Protein AF-A0A160NV51-F1 (afdb_monomer)

Nearest PDB structures (foldseek):
  4j25-assembly5_E  TM=5.816E-01  e=5.120E-02  Pseudomonas putida KT2440
  5c5t-assembly1_A  TM=5.616E-01  e=6.105E-02  Paramecium bursaria Chlorella virus 1
  4j25-assembly8_H  TM=4.440E-01  e=9.896E-03  Pseudomonas putida KT2440
  1e5s-assembly1_B-2  TM=3.231E-01  e=9.507E+00  Streptomyces sp. TH1

Organism: Streptomyces laurentii (NCBI:txid39478)

Mean predicted aligned error: 7.11 Å

Structure (mmCIF, N/CA/C/O backbone):
data_AF-A0A160NV51-F1
#
_entry.id   AF-A0A160NV51-F1
#
loop_
_atom_site.group_PDB
_atom_site.id
_atom_site.type_symbol
_atom_site.label_atom_id
_atom_site.label_alt_id
_atom_site.label_comp_id
_atom_site.label_asym_id
_atom_site.label_entity_id
_atom_site.label_seq_id
_atom_site.pdbx_PDB_ins_code
_atom_site.Cartn_x
_atom_site.Cartn_y
_atom_site.Cartn_z
_atom_site.occupancy
_atom_site.B_iso_or_equiv
_atom_site.auth_seq_id
_atom_site.auth_comp_id
_atom_site.auth_asym_id
_atom_site.auth_atom_id
_atom_site.pdbx_PDB_model_num
ATOM 1 N N . MET A 1 1 ? -14.271 15.476 2.815 1.00 55.44 1 MET A N 1
ATOM 2 C CA . MET A 1 1 ? -14.099 15.869 1.400 1.00 55.44 1 MET A CA 1
ATOM 3 C C . MET A 1 1 ? -14.489 14.650 0.594 1.00 55.44 1 MET A C 1
ATOM 5 O O . MET A 1 1 ? -13.922 13.600 0.852 1.00 55.44 1 MET A O 1
ATOM 9 N N . TYR A 1 2 ? -15.499 14.756 -0.266 1.00 70.62 2 TYR A N 1
ATOM 10 C CA . TYR A 1 2 ? -15.941 13.625 -1.082 1.00 70.62 2 TYR A CA 1
ATOM 11 C C . TYR A 1 2 ? -14.933 13.409 -2.216 1.00 70.62 2 TYR A C 1
ATOM 13 O O . TYR A 1 2 ? -14.650 14.349 -2.960 1.00 70.62 2 TYR A O 1
ATOM 21 N N . ILE A 1 3 ? -14.352 12.212 -2.307 1.00 80.88 3 ILE A N 1
ATOM 22 C CA . ILE A 1 3 ? -13.414 11.847 -3.371 1.00 80.88 3 ILE A CA 1
ATOM 23 C C . ILE A 1 3 ? -14.201 11.083 -4.431 1.00 80.88 3 ILE A C 1
ATOM 25 O O . ILE A 1 3 ? -14.553 9.925 -4.237 1.00 80.88 3 ILE A O 1
ATOM 29 N N . ASP A 1 4 ? -14.449 11.718 -5.578 1.00 85.06 4 ASP A N 1
ATOM 30 C CA . ASP A 1 4 ? -14.976 11.004 -6.741 1.00 85.06 4 ASP A CA 1
ATOM 31 C C . ASP A 1 4 ? -13.850 10.191 -7.389 1.00 85.06 4 ASP A C 1
ATOM 33 O O . ASP A 1 4 ? -13.097 10.671 -8.241 1.00 85.06 4 ASP A O 1
ATOM 37 N N . LEU A 1 5 ? -13.720 8.934 -6.964 1.00 88.06 5 LEU A N 1
ATOM 38 C CA . LEU A 1 5 ? -12.694 8.030 -7.472 1.00 88.06 5 LEU A CA 1
ATOM 39 C C . LEU A 1 5 ? -12.801 7.821 -8.993 1.00 88.06 5 LEU A C 1
ATOM 41 O O . LEU A 1 5 ? -11.775 7.649 -9.653 1.00 88.06 5 LEU A O 1
ATOM 45 N N . ASN A 1 6 ? -14.001 7.898 -9.584 1.00 86.44 6 ASN A N 1
ATOM 46 C CA . ASN A 1 6 ? -14.169 7.719 -11.029 1.00 86.44 6 ASN A CA 1
ATOM 47 C C . ASN A 1 6 ? -13.503 8.835 -11.835 1.00 86.44 6 ASN A C 1
ATOM 49 O O . ASN A 1 6 ? -13.025 8.576 -12.939 1.00 86.44 6 ASN A O 1
ATOM 53 N N . HIS A 1 7 ? -13.421 10.047 -11.281 1.00 88.62 7 HIS A N 1
ATOM 54 C CA . HIS A 1 7 ? -12.684 11.151 -11.893 1.00 88.62 7 HIS A CA 1
ATOM 55 C C . HIS A 1 7 ? -11.172 10.878 -11.948 1.00 88.62 7 HIS A C 1
ATOM 57 O O . HIS A 1 7 ? -10.462 11.373 -12.827 1.00 88.62 7 HIS A O 1
ATOM 63 N N . PHE A 1 8 ? -10.667 10.076 -11.011 1.00 89.00 8 PHE A N 1
ATOM 64 C CA . PHE A 1 8 ? -9.243 9.825 -10.843 1.00 89.00 8 PHE A CA 1
ATOM 65 C C . PHE A 1 8 ? -8.748 8.523 -11.461 1.00 89.00 8 PHE A C 1
ATOM 67 O O . PHE A 1 8 ? -7.546 8.414 -11.695 1.00 89.00 8 PHE A O 1
ATOM 74 N N . LEU A 1 9 ? -9.616 7.556 -11.754 1.00 90.25 9 LEU A N 1
ATOM 75 C CA . LEU A 1 9 ? -9.220 6.297 -12.385 1.00 90.25 9 LEU A CA 1
ATOM 76 C C . LEU A 1 9 ? -9.079 6.438 -13.908 1.00 90.25 9 LEU A C 1
ATOM 78 O O . LEU A 1 9 ? -9.951 6.975 -14.586 1.00 90.25 9 LEU A O 1
ATOM 82 N N . CYS A 1 10 ? -7.997 5.893 -14.465 1.00 87.31 10 CYS A N 1
ATOM 83 C CA . CYS A 1 10 ? -7.748 5.850 -15.913 1.00 87.31 10 CYS A CA 1
ATOM 84 C C . CYS A 1 10 ? -7.550 4.403 -16.397 1.00 87.31 10 CYS A C 1
ATOM 86 O O . CYS A 1 10 ? -8.143 3.967 -17.385 1.00 87.31 10 CYS A O 1
ATOM 88 N N . GLY A 1 11 ? -6.767 3.623 -15.653 1.00 76.50 11 GLY A N 1
ATOM 89 C CA . GLY A 1 11 ? -6.470 2.223 -15.920 1.00 76.50 11 GLY A CA 1
ATOM 90 C C . GLY A 1 11 ? -7.543 1.299 -15.359 1.00 76.50 11 GLY A C 1
ATOM 91 O O . GLY A 1 11 ? -7.615 1.051 -14.157 1.00 76.50 11 GLY A O 1
ATOM 92 N N . ARG A 1 12 ? -8.364 0.735 -16.249 1.00 73.44 12 ARG A N 1
ATOM 93 C CA . ARG A 1 12 ? -9.401 -0.249 -15.883 1.00 73.44 12 ARG A CA 1
ATOM 94 C C . ARG A 1 12 ? -8.950 -1.702 -16.014 1.00 73.44 12 ARG A C 1
ATOM 96 O O . ARG A 1 12 ? -9.724 -2.613 -15.741 1.00 73.44 12 ARG A O 1
ATOM 103 N N . ARG A 1 13 ? -7.708 -1.947 -16.442 1.00 85.50 13 ARG A N 1
ATOM 104 C CA . ARG A 1 13 ? -7.192 -3.304 -16.646 1.00 85.50 13 ARG A CA 1
ATOM 105 C C . ARG A 1 13 ? -6.401 -3.765 -15.428 1.00 85.50 13 ARG A C 1
ATOM 107 O O . ARG A 1 13 ? -5.227 -3.446 -15.285 1.00 85.50 13 ARG A O 1
ATOM 114 N N . TRP A 1 14 ? -7.066 -4.553 -14.595 1.00 92.19 14 TRP A N 1
ATOM 115 C CA . TRP A 1 14 ? -6.492 -5.188 -13.418 1.00 92.19 14 TRP A CA 1
ATOM 116 C C . TRP A 1 14 ? -6.320 -6.670 -13.737 1.00 92.19 14 TRP A C 1
ATOM 118 O O . TRP A 1 14 ? -7.257 -7.352 -14.148 1.00 92.19 14 TRP A O 1
ATOM 128 N N . LEU A 1 15 ? -5.086 -7.146 -13.661 1.00 93.38 15 LEU A N 1
ATOM 129 C CA . LEU A 1 15 ? -4.697 -8.483 -14.073 1.00 93.38 15 LEU A CA 1
ATOM 130 C C . LEU A 1 15 ? -4.525 -9.360 -12.845 1.00 93.38 15 LEU A C 1
ATOM 132 O O . LEU A 1 15 ? -3.504 -9.275 -12.165 1.00 93.38 15 LEU A O 1
ATOM 136 N N . LEU A 1 16 ? -5.496 -10.240 -12.611 1.00 94.69 16 LEU A N 1
ATOM 137 C CA . LEU A 1 16 ? -5.341 -11.316 -11.644 1.00 94.69 16 LEU A CA 1
ATOM 138 C C . LEU A 1 16 ? -4.272 -12.304 -12.133 1.00 94.69 16 LEU A C 1
ATOM 140 O O . LEU A 1 16 ? -4.191 -12.672 -13.314 1.00 94.69 16 LEU A O 1
ATOM 144 N N . ARG A 1 17 ? -3.420 -12.709 -11.204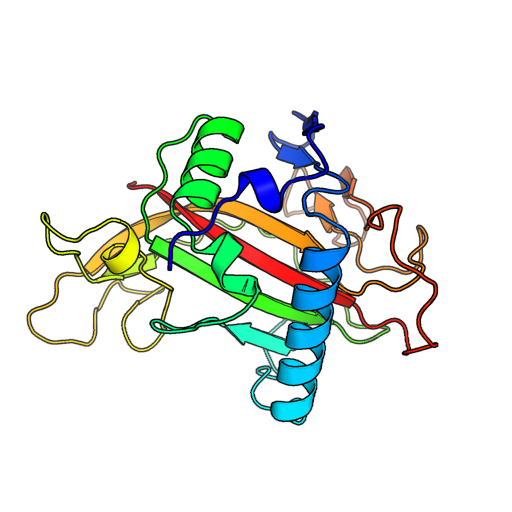 1.00 95.44 17 ARG A N 1
ATOM 145 C CA . ARG A 1 17 ? -2.387 -13.727 -11.349 1.00 95.44 17 ARG A CA 1
ATOM 146 C C . ARG A 1 17 ? -2.527 -14.684 -10.183 1.00 95.44 17 ARG A C 1
ATOM 148 O O . ARG A 1 17 ? -2.831 -14.260 -9.077 1.00 95.44 17 ARG A O 1
ATOM 155 N N . THR A 1 18 ? -2.305 -15.965 -10.430 1.00 95.75 18 THR A N 1
ATOM 156 C CA . THR A 1 18 ? -2.436 -17.015 -9.409 1.00 95.75 18 THR A CA 1
ATOM 157 C C . THR A 1 18 ? -1.096 -17.626 -9.011 1.00 95.75 18 THR A C 1
ATOM 159 O O . THR A 1 18 ? -1.018 -18.300 -7.992 1.00 95.75 18 THR A O 1
ATOM 162 N N . PHE A 1 19 ? -0.038 -17.368 -9.782 1.00 95.12 19 PHE A N 1
ATOM 163 C CA . PHE A 1 19 ? 1.312 -17.874 -9.551 1.00 95.12 19 PHE A CA 1
ATOM 164 C C . PHE A 1 19 ? 2.296 -16.704 -9.381 1.00 95.12 19 PHE A C 1
ATOM 166 O O . PHE A 1 19 ? 2.254 -15.796 -10.216 1.00 95.12 19 PHE A O 1
ATOM 173 N N . PRO A 1 20 ? 3.184 -16.699 -8.363 1.00 95.75 20 PRO A N 1
ATOM 174 C CA . PRO A 1 20 ? 3.424 -17.774 -7.384 1.00 95.75 20 PRO A CA 1
ATOM 175 C C . PRO A 1 20 ? 2.354 -17.888 -6.285 1.00 95.75 20 PRO A C 1
ATOM 177 O O . PRO A 1 20 ? 2.247 -18.923 -5.639 1.00 95.75 20 PRO A O 1
ATOM 180 N N . PHE A 1 21 ? 1.540 -16.852 -6.107 1.00 95.31 21 PHE A N 1
ATOM 181 C CA . PHE A 1 21 ? 0.342 -16.833 -5.266 1.00 95.31 21 PHE A CA 1
ATOM 182 C C . PHE A 1 21 ? -0.679 -15.844 -5.865 1.00 95.31 21 PHE A C 1
ATOM 184 O O . PHE A 1 21 ? -0.303 -15.073 -6.759 1.00 95.31 21 PHE A O 1
ATOM 191 N N . PRO A 1 22 ? -1.949 -15.832 -5.415 1.00 95.50 22 PRO A N 1
ATOM 192 C CA . PRO A 1 22 ? -2.947 -14.869 -5.875 1.00 95.50 22 PRO A CA 1
ATOM 193 C C . PRO A 1 22 ? -2.516 -13.412 -5.661 1.00 95.50 22 PRO A C 1
ATOM 195 O O . PRO A 1 22 ? -2.346 -12.962 -4.531 1.00 95.50 22 PRO A O 1
ATOM 198 N N . HIS A 1 23 ? -2.341 -12.661 -6.744 1.00 95.56 23 HIS A N 1
ATOM 199 C CA . HIS A 1 23 ? -2.004 -11.239 -6.707 1.00 95.56 23 HIS A CA 1
ATOM 200 C C . HIS A 1 23 ? -2.575 -10.510 -7.921 1.00 95.56 23 HIS A C 1
ATOM 202 O O . HIS A 1 23 ? -2.910 -11.119 -8.939 1.00 95.56 23 HIS A O 1
ATOM 208 N N . VAL A 1 24 ? -2.676 -9.186 -7.826 1.00 95.69 24 VAL A N 1
ATOM 209 C CA . VAL A 1 24 ? -3.200 -8.344 -8.902 1.00 95.69 24 VAL A CA 1
ATOM 210 C C . VAL A 1 24 ? -2.136 -7.359 -9.350 1.00 95.69 24 VAL A C 1
ATOM 212 O O . VAL A 1 24 ? -1.484 -6.715 -8.532 1.00 95.69 24 VAL A O 1
ATOM 215 N N . LEU A 1 25 ? -1.976 -7.241 -10.665 1.00 94.00 25 LEU A N 1
ATOM 216 C CA . LEU A 1 25 ? -1.147 -6.224 -11.300 1.00 94.00 25 LEU A CA 1
ATOM 217 C C . LEU A 1 25 ? -2.051 -5.226 -12.018 1.00 94.00 25 LEU A C 1
ATOM 219 O O . LEU A 1 25 ? -2.920 -5.627 -12.794 1.00 94.00 25 LEU A O 1
ATOM 223 N N . ALA A 1 26 ? -1.836 -3.937 -11.794 1.00 92.38 26 ALA A N 1
ATOM 224 C CA . ALA A 1 26 ? -2.563 -2.880 -12.479 1.00 92.38 26 ALA A CA 1
ATOM 225 C C . ALA A 1 26 ? -1.581 -1.811 -12.961 1.00 92.38 26 ALA A C 1
ATOM 227 O O . ALA A 1 26 ? -0.746 -1.329 -12.198 1.00 92.38 26 ALA A O 1
ATOM 228 N N . ASP A 1 27 ? -1.703 -1.453 -14.236 1.00 89.50 27 ASP A N 1
ATOM 229 C CA . ASP A 1 27 ? -0.943 -0.376 -14.866 1.00 89.50 27 ASP A CA 1
ATOM 230 C C . ASP A 1 27 ? -1.864 0.844 -15.033 1.00 89.50 27 ASP A C 1
ATOM 232 O O . ASP A 1 27 ? -3.079 0.694 -15.190 1.00 89.50 27 ASP A O 1
ATOM 236 N N . ASP A 1 28 ? -1.294 2.053 -15.034 1.00 88.62 28 ASP A N 1
ATOM 237 C CA . ASP A 1 28 ? -2.032 3.292 -15.337 1.00 88.62 28 ASP A CA 1
ATOM 238 C C . ASP A 1 28 ? -3.260 3.554 -14.435 1.00 88.62 28 ASP A C 1
ATOM 240 O O . ASP A 1 28 ? -4.204 4.209 -14.865 1.00 88.62 28 ASP A O 1
ATOM 244 N N . VAL A 1 29 ? -3.259 3.069 -13.182 1.00 91.56 29 VAL A N 1
ATOM 245 C CA . VAL A 1 29 ? -4.423 3.110 -12.266 1.00 91.56 29 VAL A CA 1
ATOM 246 C C . VAL A 1 29 ? -5.057 4.501 -12.194 1.00 91.56 29 VAL A C 1
ATOM 248 O O . VAL A 1 29 ? -6.257 4.639 -12.436 1.00 91.56 29 VAL A O 1
ATOM 251 N N . PHE A 1 30 ? -4.252 5.532 -11.928 1.00 93.00 30 PHE A N 1
ATOM 252 C CA . PHE A 1 30 ? -4.727 6.908 -11.811 1.00 93.00 30 PHE A CA 1
ATOM 253 C C . PHE A 1 30 ? -4.462 7.748 -13.058 1.00 93.00 30 PHE A C 1
ATOM 255 O O . PHE A 1 30 ? -3.544 7.485 -13.837 1.00 93.00 30 PHE A O 1
ATOM 262 N N . THR A 1 31 ? -5.247 8.815 -13.215 1.00 93.44 31 THR A N 1
ATOM 263 C CA . THR A 1 31 ? -5.045 9.813 -14.263 1.00 93.44 31 THR A CA 1
ATOM 264 C C . THR A 1 31 ? -3.640 10.420 -14.193 1.00 93.44 31 THR A C 1
ATOM 266 O O . THR A 1 31 ? -3.038 10.527 -13.118 1.00 93.44 31 THR A O 1
ATOM 269 N N . PRO A 1 32 ? -3.115 10.920 -15.328 1.00 91.19 32 PRO A N 1
ATOM 270 C CA . PRO A 1 32 ? -1.804 11.562 -15.351 1.00 91.19 32 PRO A CA 1
ATOM 271 C C . PRO A 1 32 ? -1.739 12.789 -14.429 1.00 91.19 32 PRO A C 1
ATOM 273 O O . PRO A 1 32 ? -0.669 13.128 -13.931 1.00 91.19 32 PRO A O 1
ATOM 276 N N . ALA A 1 33 ? -2.873 13.467 -14.221 1.00 93.50 33 ALA A N 1
ATOM 277 C CA . ALA A 1 33 ? -2.979 14.630 -13.348 1.00 93.50 33 ALA A CA 1
ATOM 278 C C . ALA A 1 33 ? -2.803 14.252 -11.872 1.00 93.50 33 ALA A C 1
ATOM 280 O O . ALA A 1 33 ? -1.920 14.809 -11.221 1.00 93.50 33 ALA A O 1
ATOM 281 N N . LEU A 1 34 ? -3.559 13.266 -11.374 1.00 93.69 34 LEU A N 1
ATOM 282 C CA . LEU A 1 34 ? -3.416 12.807 -9.991 1.00 93.69 34 LEU A CA 1
ATOM 283 C C . LEU A 1 34 ? -2.044 12.166 -9.754 1.00 93.69 34 LEU A C 1
ATOM 285 O O . LEU A 1 34 ? -1.404 12.444 -8.746 1.00 93.69 34 LEU A O 1
ATOM 289 N N . HIS A 1 35 ? -1.530 11.378 -10.705 1.00 91.81 35 HIS A N 1
ATOM 290 C CA . HIS A 1 35 ? -0.180 10.820 -10.589 1.00 91.81 35 HIS A CA 1
ATOM 291 C C . HIS A 1 35 ? 0.885 11.918 -10.414 1.00 91.81 35 HIS A C 1
ATOM 293 O O . HIS A 1 35 ? 1.818 11.747 -9.631 1.00 91.81 35 HIS A O 1
ATOM 299 N N . ARG A 1 36 ? 0.765 13.050 -11.125 1.00 92.00 36 ARG A N 1
ATOM 300 C CA . ARG A 1 36 ? 1.665 14.197 -10.922 1.00 92.00 36 ARG A CA 1
ATOM 301 C C . ARG A 1 36 ? 1.504 14.803 -9.531 1.00 92.00 36 ARG A C 1
ATOM 303 O O . ARG A 1 36 ? 2.514 14.982 -8.871 1.00 92.00 36 ARG A O 1
ATOM 310 N N . GLN A 1 37 ? 0.278 15.027 -9.060 1.00 95.19 37 GLN A N 1
ATOM 311 C CA . GLN A 1 37 ? 0.035 15.555 -7.708 1.00 95.19 37 GLN A CA 1
ATOM 312 C C . GLN A 1 37 ? 0.654 14.666 -6.621 1.00 95.19 37 GLN A C 1
ATOM 314 O O . GLN A 1 37 ? 1.374 15.169 -5.764 1.00 95.19 37 GLN A O 1
ATOM 319 N N . LEU A 1 38 ? 0.461 13.346 -6.712 1.00 94.69 38 LEU A N 1
ATOM 320 C CA . LEU A 1 38 ? 1.096 12.375 -5.816 1.00 94.69 38 LEU A CA 1
ATOM 321 C C . LEU A 1 38 ? 2.628 12.490 -5.866 1.00 94.69 38 LEU A C 1
ATOM 323 O O . LEU A 1 38 ? 3.289 12.503 -4.829 1.00 94.69 38 LEU A O 1
ATOM 327 N N . ALA A 1 39 ? 3.205 12.573 -7.071 1.00 92.44 39 ALA A N 1
ATOM 328 C CA . ALA A 1 39 ? 4.653 12.667 -7.259 1.00 92.44 39 ALA A CA 1
ATOM 329 C C . ALA A 1 39 ? 5.226 13.971 -6.699 1.00 92.44 39 ALA A C 1
ATOM 331 O O . ALA A 1 39 ? 6.333 13.967 -6.163 1.00 92.44 39 ALA A O 1
ATOM 332 N N . ASP A 1 40 ? 4.507 15.075 -6.870 1.00 93.38 40 ASP A N 1
ATOM 333 C CA . ASP A 1 40 ? 4.898 16.400 -6.407 1.00 93.38 40 ASP A CA 1
ATOM 334 C C . ASP A 1 40 ? 4.881 16.440 -4.878 1.00 93.38 40 ASP A C 1
ATOM 336 O O . ASP A 1 40 ? 5.910 16.736 -4.272 1.00 93.38 40 ASP A O 1
ATOM 340 N N . GLU A 1 41 ? 3.784 15.995 -4.261 1.00 94.25 41 GLU A N 1
ATOM 341 C CA . GLU A 1 41 ? 3.677 15.918 -2.805 1.00 94.25 41 GLU A CA 1
ATOM 342 C C . GLU A 1 41 ? 4.721 14.980 -2.191 1.00 94.25 41 GLU A C 1
ATOM 344 O O . GLU A 1 41 ? 5.353 15.330 -1.196 1.00 94.25 41 GLU A O 1
ATOM 349 N N . PHE A 1 42 ? 4.979 13.818 -2.801 1.00 91.44 42 PHE A N 1
ATOM 350 C CA . PHE A 1 42 ? 6.054 12.934 -2.346 1.00 91.44 42 PHE A CA 1
ATOM 351 C C . PHE A 1 42 ? 7.411 13.655 -2.311 1.00 91.44 42 PHE A C 1
ATOM 353 O O . PHE A 1 42 ? 8.157 13.526 -1.339 1.00 91.44 42 PHE A O 1
ATOM 360 N N . ARG A 1 43 ? 7.746 14.420 -3.360 1.00 89.44 43 ARG A N 1
ATOM 361 C CA . ARG A 1 43 ? 9.011 15.169 -3.408 1.00 89.44 43 ARG A CA 1
ATOM 362 C C . ARG A 1 43 ? 9.049 16.277 -2.364 1.00 89.44 43 ARG A C 1
ATOM 364 O O . ARG A 1 43 ? 10.118 16.519 -1.807 1.00 89.44 43 ARG A O 1
ATOM 371 N N . ASP A 1 44 ? 7.926 16.928 -2.097 1.00 90.62 44 ASP A N 1
ATOM 372 C CA . ASP A 1 44 ? 7.848 17.980 -1.087 1.00 90.62 44 ASP A CA 1
ATOM 373 C C . ASP A 1 44 ? 7.993 17.413 0.327 1.00 90.62 44 ASP A C 1
ATOM 375 O O . ASP A 1 44 ? 8.798 17.938 1.090 1.00 90.62 44 ASP A O 1
ATOM 379 N N . LEU A 1 45 ? 7.349 16.284 0.643 1.00 88.50 45 LEU A N 1
ATOM 380 C CA . LEU A 1 45 ? 7.557 15.560 1.905 1.00 88.50 45 LEU A CA 1
ATOM 381 C C . LEU A 1 45 ? 9.020 15.118 2.064 1.00 88.50 45 LEU A C 1
ATOM 383 O O . LEU A 1 45 ? 9.630 15.314 3.117 1.00 88.50 45 LEU A O 1
ATOM 387 N N . LEU A 1 46 ? 9.622 14.576 1.000 1.00 84.81 46 LEU A N 1
ATOM 388 C CA . LEU A 1 46 ? 11.026 14.167 1.015 1.00 84.81 46 LEU A CA 1
ATOM 389 C C . LEU A 1 46 ? 11.960 15.364 1.269 1.00 84.81 46 LEU A C 1
ATOM 391 O O . LEU A 1 46 ? 12.877 15.260 2.083 1.00 84.81 46 LEU A O 1
ATOM 395 N N . ARG A 1 47 ? 11.710 16.518 0.637 1.00 85.38 47 ARG A N 1
ATOM 396 C CA . ARG A 1 47 ? 12.489 17.754 0.840 1.00 85.38 47 ARG A CA 1
ATOM 397 C C . ARG A 1 47 ? 12.286 18.360 2.224 1.00 85.38 47 ARG A C 1
ATOM 399 O O . ARG A 1 47 ? 13.273 18.690 2.874 1.00 85.38 47 ARG A O 1
ATOM 406 N N . ALA A 1 48 ? 11.036 18.506 2.661 1.00 81.81 48 ALA A N 1
ATOM 407 C CA . ALA A 1 48 ? 10.670 19.110 3.942 1.00 81.81 48 ALA A CA 1
ATOM 408 C C . ALA A 1 48 ? 11.271 18.334 5.113 1.00 81.81 48 ALA A C 1
ATOM 410 O O . ALA A 1 48 ? 11.739 18.924 6.083 1.00 81.81 48 ALA A O 1
ATOM 411 N N . SER A 1 49 ? 11.355 17.012 4.970 1.00 72.56 49 SER A N 1
ATOM 412 C CA . SER A 1 49 ? 12.003 16.169 5.958 1.00 72.56 49 SER A CA 1
ATOM 413 C C . SER A 1 49 ? 13.508 16.437 6.102 1.00 72.56 49 SER A C 1
ATOM 415 O O . SER A 1 49 ? 14.099 15.976 7.072 1.00 72.56 49 SER A O 1
ATOM 417 N N . GLY A 1 50 ? 14.168 17.097 5.138 1.00 61.00 50 GLY A N 1
ATOM 418 C CA . GLY A 1 50 ? 15.634 17.128 5.031 1.00 61.00 50 GLY A CA 1
ATOM 419 C C . GLY A 1 50 ? 16.256 15.726 4.906 1.00 61.00 50 GLY A C 1
ATOM 420 O O . GLY A 1 50 ? 17.448 15.549 5.143 1.00 61.00 50 GLY A O 1
ATOM 421 N N . GLY A 1 51 ? 15.436 14.710 4.605 1.00 58.28 51 GLY A N 1
ATOM 422 C CA . GLY A 1 51 ? 15.753 13.290 4.740 1.00 58.28 51 GLY A CA 1
ATOM 423 C C . GLY A 1 51 ? 15.675 12.725 6.170 1.00 58.28 51 GLY A C 1
ATOM 424 O O . GLY A 1 51 ? 16.159 11.618 6.380 1.00 58.28 51 GLY A O 1
ATOM 425 N N . HIS A 1 52 ? 15.137 13.456 7.155 1.00 48.50 52 HIS A N 1
ATOM 426 C CA . HIS A 1 52 ? 15.098 13.095 8.583 1.00 48.50 52 HIS A CA 1
ATOM 427 C C . HIS A 1 52 ? 13.715 12.650 9.104 1.00 48.50 52 HIS A C 1
ATOM 429 O O . HIS A 1 52 ? 13.671 11.721 9.906 1.00 48.50 52 HIS A O 1
ATOM 435 N N . GLU A 1 53 ? 12.600 13.262 8.670 1.00 53.94 53 GLU A N 1
ATOM 436 C CA . GLU A 1 53 ? 11.237 12.735 8.954 1.00 53.94 53 GLU A CA 1
ATOM 437 C C . GLU A 1 53 ? 10.918 11.461 8.167 1.00 53.94 53 GLU A C 1
ATOM 439 O O . GLU A 1 53 ? 10.080 10.661 8.576 1.00 53.94 53 GLU A O 1
ATOM 444 N N . PHE A 1 54 ? 11.606 11.264 7.045 1.00 66.06 54 PHE A N 1
ATOM 445 C CA . PHE A 1 54 ? 11.781 9.942 6.484 1.00 66.06 54 PHE A CA 1
ATOM 446 C C . PHE A 1 54 ? 12.750 9.198 7.409 1.00 66.06 54 PHE A C 1
ATOM 448 O O . PHE A 1 54 ? 13.957 9.440 7.371 1.00 66.06 54 PHE A O 1
ATOM 455 N N . GLU A 1 55 ? 12.228 8.346 8.296 1.00 62.53 55 GLU A N 1
ATOM 456 C CA . GLU A 1 55 ? 13.024 7.672 9.322 1.00 62.53 55 GLU A CA 1
ATOM 457 C C . GLU A 1 55 ? 14.173 6.910 8.656 1.00 62.53 55 GLU A C 1
ATOM 459 O O . GLU A 1 55 ? 13.981 5.896 7.982 1.00 62.53 55 GLU A O 1
ATOM 464 N N . ARG A 1 56 ? 15.396 7.424 8.824 1.00 55.47 56 ARG A N 1
ATOM 465 C CA . ARG A 1 56 ? 16.566 7.018 8.030 1.00 55.47 56 ARG A CA 1
ATOM 466 C C . ARG A 1 56 ? 17.090 5.611 8.316 1.00 55.47 56 ARG A C 1
ATOM 468 O O . ARG A 1 56 ? 18.113 5.225 7.758 1.00 55.47 56 ARG A O 1
ATOM 475 N N . LYS A 1 57 ? 16.458 4.860 9.220 1.00 54.44 57 LYS A N 1
ATOM 476 C CA . LYS A 1 57 ? 16.929 3.545 9.672 1.00 54.44 57 LYS A CA 1
ATOM 477 C C . LYS A 1 57 ? 15.770 2.653 10.103 1.00 54.44 57 LYS A C 1
ATOM 479 O O . LYS A 1 57 ? 15.684 2.268 11.271 1.00 54.44 57 LYS A O 1
ATOM 484 N N . MET A 1 58 ? 14.924 2.247 9.157 1.00 62.47 58 MET A N 1
ATOM 485 C CA . MET A 1 58 ? 14.177 1.002 9.343 1.00 62.47 58 MET A CA 1
ATOM 486 C C . MET A 1 58 ? 15.212 -0.113 9.551 1.00 62.47 58 MET A C 1
ATOM 488 O O . MET A 1 58 ? 15.980 -0.436 8.650 1.00 62.47 58 MET A O 1
ATOM 492 N N . ARG A 1 59 ? 15.348 -0.631 10.778 1.00 62.16 59 ARG A N 1
ATOM 493 C CA . ARG A 1 59 ? 16.420 -1.577 11.135 1.00 62.16 59 ARG A CA 1
ATOM 494 C C . ARG A 1 59 ? 16.384 -2.787 10.190 1.00 62.16 59 ARG A C 1
ATOM 496 O O . ARG A 1 59 ? 15.433 -3.556 10.228 1.00 62.16 59 ARG A O 1
ATOM 503 N N . GLY A 1 60 ? 17.431 -2.958 9.377 1.00 65.62 60 GLY A N 1
ATOM 504 C CA . GLY A 1 60 ? 17.522 -4.037 8.382 1.00 65.62 60 GLY A CA 1
ATOM 505 C C . GLY A 1 60 ? 16.946 -3.706 6.998 1.00 65.62 60 GLY A C 1
ATOM 506 O O . GLY A 1 60 ? 16.871 -4.599 6.160 1.00 65.62 60 GLY A O 1
ATOM 507 N N . PHE A 1 61 ? 16.559 -2.453 6.747 1.00 66.06 61 PHE A N 1
ATOM 508 C CA . PHE A 1 61 ? 16.078 -1.966 5.456 1.00 66.06 61 PHE A CA 1
ATOM 509 C C . PHE A 1 61 ? 16.843 -0.697 5.065 1.00 66.06 61 PHE A C 1
ATOM 511 O O . PHE A 1 61 ? 16.847 0.287 5.803 1.00 66.06 61 PHE A O 1
ATOM 518 N N . GLU A 1 62 ? 17.482 -0.698 3.895 1.00 76.62 62 GLU A N 1
ATOM 519 C CA . GLU A 1 62 ? 18.078 0.511 3.313 1.00 76.62 62 GLU A CA 1
ATOM 520 C C . GLU A 1 62 ? 17.022 1.300 2.549 1.00 76.62 62 GLU A C 1
ATOM 522 O O . GLU A 1 62 ? 17.057 1.459 1.333 1.00 76.62 62 GLU A O 1
ATOM 527 N N . ALA A 1 63 ? 16.029 1.760 3.297 1.00 79.31 63 ALA A N 1
ATOM 528 C CA . ALA A 1 63 ? 15.049 2.706 2.819 1.00 79.31 63 ALA A CA 1
ATOM 529 C C . ALA A 1 63 ? 14.717 3.669 3.942 1.00 79.31 63 ALA A C 1
ATOM 531 O O . ALA A 1 63 ? 14.789 3.334 5.129 1.00 79.31 63 ALA A O 1
ATOM 532 N N . THR A 1 64 ? 14.326 4.863 3.544 1.00 82.12 64 THR A N 1
ATOM 533 C CA . THR A 1 64 ? 13.780 5.845 4.461 1.00 82.12 64 THR A CA 1
ATOM 534 C C . THR A 1 64 ? 12.256 5.798 4.360 1.00 82.12 64 THR A C 1
ATOM 536 O O . THR A 1 64 ? 11.717 5.502 3.291 1.00 82.12 64 THR A O 1
ATOM 539 N N . GLY A 1 65 ? 11.548 5.999 5.473 1.00 85.25 65 GLY A N 1
ATOM 540 C CA . GLY A 1 65 ? 10.100 5.786 5.540 1.00 85.25 65 GLY A CA 1
ATOM 541 C C . GLY A 1 65 ? 9.346 6.961 6.152 1.00 85.25 65 GLY A C 1
ATOM 542 O O . GLY A 1 65 ? 9.762 7.471 7.185 1.00 85.25 65 GLY A O 1
ATOM 543 N N . HIS A 1 66 ? 8.222 7.352 5.559 1.00 87.81 66 HIS A N 1
ATOM 544 C CA . HIS A 1 66 ? 7.283 8.320 6.121 1.00 87.81 66 HIS A CA 1
ATOM 545 C C . HIS A 1 66 ? 5.909 7.664 6.281 1.00 87.81 66 HIS A C 1
ATOM 547 O O . HIS A 1 66 ? 5.251 7.346 5.291 1.00 87.81 66 HIS A O 1
ATOM 553 N N . GLY A 1 67 ? 5.489 7.428 7.524 1.00 89.31 67 GLY A N 1
ATOM 554 C CA . GLY A 1 67 ? 4.166 6.884 7.833 1.00 89.31 67 GLY A CA 1
ATOM 555 C C . GLY A 1 67 ? 3.095 7.973 7.840 1.00 89.31 67 GLY A C 1
ATOM 556 O O . GLY A 1 67 ? 3.310 9.046 8.405 1.00 89.31 67 GLY A O 1
ATOM 557 N N . PHE A 1 68 ? 1.929 7.688 7.261 1.00 91.31 68 PHE A N 1
ATOM 558 C CA . PHE A 1 68 ? 0.788 8.602 7.342 1.00 91.31 68 PHE A CA 1
ATOM 559 C C . PHE A 1 68 ? 0.142 8.530 8.724 1.00 91.31 68 PHE A C 1
ATOM 561 O O . PHE A 1 68 ? 0.086 7.467 9.339 1.00 91.31 68 PHE A O 1
ATOM 568 N N . ARG A 1 69 ? -0.364 9.665 9.213 1.00 89.62 69 ARG A N 1
ATOM 569 C CA . ARG A 1 69 ? -0.988 9.778 10.538 1.00 89.62 69 ARG A CA 1
ATOM 570 C C . ARG A 1 69 ? -2.451 10.207 10.440 1.00 89.62 69 ARG A C 1
ATOM 572 O O . ARG A 1 69 ? -2.834 10.854 9.464 1.00 89.62 69 ARG A O 1
ATOM 579 N N . PRO A 1 70 ? -3.270 9.905 11.463 1.00 89.75 70 PRO A N 1
ATOM 580 C CA . PRO A 1 70 ? -4.629 10.421 11.565 1.00 89.75 70 PRO A CA 1
ATOM 581 C C . PRO A 1 70 ? -4.683 11.939 11.360 1.00 89.75 70 PRO A C 1
ATOM 583 O O . PRO A 1 70 ? -3.886 12.678 11.934 1.00 89.75 70 PRO A O 1
ATOM 586 N N . GLY A 1 71 ? -5.634 12.396 10.546 1.00 87.44 71 GLY A N 1
ATOM 587 C CA . GLY A 1 71 ? -5.781 13.813 10.204 1.00 87.44 71 GLY A CA 1
ATOM 588 C C . GLY A 1 71 ? -4.920 14.290 9.032 1.00 87.44 71 GLY A C 1
ATOM 589 O O . GLY A 1 71 ? -5.061 15.448 8.651 1.00 87.44 71 GLY A O 1
ATOM 590 N N . TYR A 1 72 ? -4.087 13.426 8.434 1.00 90.62 72 TYR A N 1
ATOM 591 C CA . TYR A 1 72 ? -3.405 13.731 7.174 1.00 90.62 72 TYR A CA 1
ATOM 592 C C . TYR A 1 72 ? -4.408 14.182 6.101 1.00 90.62 72 TYR A C 1
ATOM 594 O O . TYR A 1 72 ? -5.520 13.652 6.028 1.00 90.62 72 TYR A O 1
ATOM 602 N N . ARG A 1 73 ? -4.016 15.196 5.323 1.00 90.44 73 ARG A N 1
ATOM 603 C CA . ARG A 1 73 ? -4.774 15.736 4.195 1.00 90.44 73 ARG A CA 1
ATOM 604 C C . ARG A 1 73 ? -3.815 16.033 3.055 1.00 90.44 73 ARG A C 1
ATOM 606 O O . ARG A 1 73 ? -2.889 16.819 3.241 1.0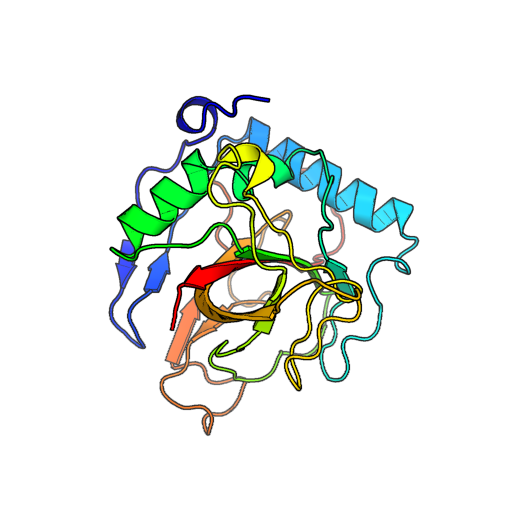0 90.44 73 ARG A O 1
ATOM 613 N N . GLY A 1 74 ? -4.052 15.439 1.893 1.00 93.38 74 GLY A N 1
ATOM 614 C CA . GLY A 1 74 ? -3.197 15.611 0.720 1.00 93.38 74 GLY A CA 1
ATOM 615 C C . GLY A 1 74 ? -3.640 14.753 -0.460 1.00 93.38 74 GLY A C 1
ATOM 616 O O . GLY A 1 74 ? -4.690 14.115 -0.424 1.00 93.38 74 GLY A O 1
ATOM 617 N N . ALA A 1 75 ? -2.839 14.714 -1.520 1.00 94.81 75 ALA A N 1
ATOM 618 C CA . ALA A 1 75 ? -3.111 13.911 -2.708 1.00 94.81 75 ALA A CA 1
ATOM 619 C C . ALA A 1 75 ? -3.191 12.409 -2.385 1.00 94.81 75 ALA A C 1
ATOM 621 O O . ALA A 1 75 ? -3.946 11.687 -3.038 1.00 94.81 75 ALA A O 1
ATOM 622 N N . PHE A 1 76 ? -2.472 11.932 -1.360 1.00 95.12 76 PHE A N 1
ATOM 623 C CA . PHE A 1 76 ? -2.552 10.532 -0.931 1.00 95.12 76 PHE A CA 1
ATOM 624 C C . PHE A 1 76 ? -3.873 10.173 -0.226 1.00 95.12 76 PHE A C 1
ATOM 626 O O . PHE A 1 76 ? -4.146 8.983 -0.065 1.00 95.12 76 PHE A O 1
ATOM 633 N N . ASP A 1 77 ? -4.741 11.140 0.112 1.00 93.00 77 ASP A N 1
ATOM 634 C CA . ASP A 1 77 ? -6.062 10.864 0.708 1.00 93.00 77 ASP A CA 1
ATOM 635 C C . ASP A 1 77 ? -6.941 9.974 -0.174 1.00 93.00 77 ASP A C 1
ATOM 637 O O . ASP A 1 77 ? -7.794 9.256 0.345 1.00 93.00 77 ASP A O 1
ATOM 641 N N . VAL A 1 78 ? -6.714 9.954 -1.495 1.00 94.38 78 VAL A N 1
ATOM 642 C CA . VAL A 1 78 ? -7.421 9.052 -2.421 1.00 94.38 78 VAL A CA 1
ATOM 643 C C . VAL A 1 78 ? -7.358 7.600 -1.956 1.00 94.38 78 VAL A C 1
ATOM 645 O O . VAL A 1 78 ? -8.343 6.872 -2.051 1.00 94.38 78 VAL A O 1
ATOM 648 N N . PHE A 1 79 ? -6.235 7.191 -1.378 1.00 94.25 79 PHE A N 1
ATOM 649 C CA . PHE A 1 79 ? -6.026 5.841 -0.886 1.00 94.25 79 PHE A CA 1
ATOM 650 C C . PHE A 1 79 ? -6.674 5.588 0.478 1.00 94.25 79 PHE A C 1
ATOM 652 O O . PHE A 1 79 ? -6.903 4.446 0.864 1.00 94.25 79 PHE A O 1
ATOM 659 N N . PHE A 1 80 ? -7.003 6.638 1.218 1.00 92.81 80 PHE A N 1
ATOM 660 C CA . PHE A 1 80 ? -7.685 6.549 2.508 1.00 92.81 80 PHE A CA 1
ATOM 661 C C . PHE A 1 80 ? -9.189 6.821 2.369 1.00 92.81 80 PHE A C 1
ATOM 663 O O . PHE A 1 80 ? -9.900 6.922 3.365 1.00 92.81 80 PHE A O 1
ATOM 670 N N . SER A 1 81 ? -9.684 6.922 1.134 1.00 92.06 81 SER A N 1
ATOM 671 C CA . SER A 1 81 ? -11.103 7.084 0.839 1.00 92.06 81 SER A CA 1
ATOM 672 C C . SER A 1 81 ? -11.877 5.778 1.018 1.00 92.06 81 SER A C 1
ATOM 674 O O . SER A 1 81 ? -11.350 4.671 0.837 1.00 92.06 81 SER A O 1
ATOM 676 N N . ASN A 1 82 ? -13.164 5.900 1.346 1.00 92.12 82 ASN A N 1
ATOM 677 C CA . ASN A 1 82 ? -14.054 4.746 1.395 1.00 92.12 82 ASN A CA 1
ATOM 678 C C . ASN A 1 82 ? -14.239 4.134 -0.004 1.00 92.12 82 ASN A C 1
ATOM 680 O O . ASN A 1 82 ? -14.291 2.914 -0.132 1.00 92.12 82 ASN A O 1
ATOM 684 N N . GLU A 1 83 ? -14.278 4.961 -1.045 1.00 92.69 83 GLU A N 1
ATOM 685 C CA . GLU A 1 83 ? -14.407 4.559 -2.444 1.00 92.69 83 GLU A CA 1
ATOM 686 C C . GLU A 1 83 ? -13.238 3.665 -2.866 1.00 92.69 83 GLU A C 1
ATOM 688 O O . GLU A 1 83 ? -13.440 2.597 -3.447 1.00 92.69 83 GLU A O 1
ATOM 693 N N . PHE A 1 84 ? -12.005 4.052 -2.529 1.00 94.25 84 PHE A N 1
ATOM 694 C CA . PHE A 1 84 ? -10.836 3.241 -2.856 1.00 94.25 84 PHE A CA 1
ATOM 695 C C . PHE A 1 84 ? -10.793 1.960 -2.016 1.00 94.25 84 PHE A C 1
ATOM 697 O O . PHE A 1 84 ? -10.520 0.889 -2.555 1.00 94.25 84 PHE A O 1
ATOM 704 N N . ARG A 1 85 ? -11.166 2.012 -0.728 1.00 94.81 85 ARG A N 1
ATOM 705 C CA . ARG A 1 85 ? -11.338 0.799 0.093 1.00 94.81 85 ARG A CA 1
ATOM 706 C C . ARG A 1 85 ? -12.354 -0.168 -0.532 1.00 94.81 85 ARG A C 1
ATOM 708 O O . ARG A 1 85 ? -12.082 -1.363 -0.600 1.00 94.81 85 ARG A O 1
ATOM 715 N N . GLN A 1 86 ? -13.503 0.324 -0.998 1.00 94.00 86 GLN A N 1
ATOM 716 C CA . GLN A 1 86 ? -14.534 -0.486 -1.659 1.00 94.00 86 GLN A CA 1
ATOM 717 C C . GLN A 1 86 ? -14.037 -1.087 -2.979 1.00 94.00 86 GLN A C 1
ATOM 719 O O . GLN A 1 86 ? -14.293 -2.263 -3.245 1.00 94.00 86 GLN A O 1
ATOM 724 N N . LEU A 1 87 ? -13.277 -0.324 -3.771 1.00 94.19 87 LEU A N 1
ATOM 725 C CA . LEU A 1 87 ? -12.611 -0.838 -4.968 1.00 94.19 87 LEU A CA 1
ATOM 726 C C . LEU A 1 87 ? -11.691 -2.016 -4.625 1.00 94.19 87 LEU A C 1
ATOM 728 O O . LEU A 1 87 ? -11.822 -3.080 -5.224 1.00 94.19 87 LEU A O 1
ATOM 732 N N . ILE A 1 88 ? -10.790 -1.857 -3.649 1.00 95.31 88 ILE A N 1
ATOM 733 C CA . ILE A 1 88 ? -9.857 -2.927 -3.262 1.00 95.31 88 ILE A CA 1
ATOM 734 C C . ILE A 1 88 ? -10.609 -4.129 -2.677 1.00 95.31 88 ILE A C 1
ATOM 736 O O . ILE A 1 88 ? -10.304 -5.266 -3.028 1.00 95.31 88 ILE A O 1
ATOM 740 N N . SER A 1 89 ? -11.629 -3.889 -1.852 1.00 94.50 89 SER A N 1
ATOM 741 C CA . SER A 1 89 ? -12.501 -4.937 -1.309 1.00 94.50 89 SER A CA 1
ATOM 742 C C . SER A 1 89 ? -13.152 -5.765 -2.422 1.00 94.50 89 SER A C 1
ATOM 744 O O . SER A 1 89 ? -13.156 -6.989 -2.343 1.00 94.50 89 SER A O 1
ATOM 746 N N . THR A 1 90 ? -13.609 -5.111 -3.495 1.00 94.31 90 THR A N 1
ATOM 747 C CA . THR A 1 90 ? -14.202 -5.771 -4.669 1.00 94.31 90 THR A CA 1
ATOM 748 C C . THR A 1 90 ? -13.161 -6.548 -5.476 1.00 94.31 90 THR A C 1
ATOM 750 O O . THR A 1 90 ? -13.406 -7.678 -5.879 1.00 94.31 90 THR A O 1
ATOM 753 N N . VAL A 1 91 ? -11.983 -5.961 -5.710 1.00 93.94 91 VAL A N 1
ATOM 754 C CA . VAL A 1 91 ? -10.903 -6.583 -6.497 1.00 93.94 91 VAL A CA 1
ATOM 755 C C . VAL A 1 91 ? -10.408 -7.884 -5.865 1.00 93.94 91 VAL A C 1
ATOM 757 O O . VAL A 1 91 ? -10.087 -8.825 -6.588 1.00 93.94 91 VAL A O 1
ATOM 760 N N . PHE A 1 92 ? -10.327 -7.926 -4.536 1.00 93.06 92 PHE A N 1
ATOM 761 C CA . PHE A 1 92 ? -9.832 -9.080 -3.782 1.00 93.06 92 PHE A CA 1
ATOM 762 C C . PHE A 1 92 ? -10.944 -9.950 -3.186 1.00 93.06 92 PHE A C 1
ATOM 764 O O . PHE A 1 92 ? -10.632 -10.878 -2.445 1.00 93.06 92 PHE A O 1
ATOM 771 N N . ASP A 1 93 ? -12.213 -9.645 -3.479 1.00 93.88 93 ASP A N 1
ATOM 772 C CA . ASP A 1 93 ? -13.385 -10.332 -2.920 1.00 93.88 93 ASP A CA 1
ATOM 773 C C . ASP A 1 93 ? -13.273 -10.541 -1.396 1.00 93.88 93 ASP A C 1
ATOM 775 O O . ASP A 1 93 ? -13.393 -11.640 -0.861 1.00 93.88 93 ASP A O 1
ATOM 779 N N . THR A 1 94 ? -12.906 -9.473 -0.685 1.00 93.19 94 THR A N 1
ATOM 780 C CA . THR A 1 94 ? -12.592 -9.523 0.748 1.00 93.19 94 THR A CA 1
ATOM 781 C C . THR A 1 94 ? -13.179 -8.317 1.461 1.00 93.19 94 THR A C 1
ATOM 783 O O . THR A 1 94 ? -12.978 -7.175 1.045 1.00 93.19 94 THR A O 1
ATOM 786 N N . SER A 1 95 ? -13.849 -8.546 2.589 1.00 92.62 95 SER A N 1
ATOM 787 C CA . SER A 1 95 ? -14.352 -7.487 3.466 1.00 92.62 95 SER A CA 1
ATOM 788 C C . SER A 1 95 ? -13.208 -6.784 4.201 1.00 92.62 95 SER A C 1
ATOM 790 O O . SER A 1 95 ? -12.575 -7.356 5.086 1.00 92.62 95 SER A O 1
ATOM 792 N N . LEU A 1 96 ? -12.954 -5.521 3.855 1.00 94.38 96 LEU A N 1
ATOM 793 C CA . LEU A 1 96 ? -11.905 -4.709 4.480 1.00 94.38 96 LEU A CA 1
ATOM 794 C C . LEU A 1 96 ? -12.473 -3.811 5.579 1.00 94.38 96 LEU A C 1
ATOM 796 O O . LEU A 1 96 ? -13.493 -3.146 5.376 1.00 94.38 96 LEU A O 1
ATOM 800 N N . THR A 1 97 ? -11.781 -3.722 6.715 1.00 93.69 97 THR A N 1
ATOM 801 C CA . THR A 1 97 ? -12.053 -2.690 7.721 1.00 93.69 97 THR A CA 1
ATOM 802 C C . THR A 1 97 ? -11.534 -1.333 7.240 1.00 93.69 97 THR A C 1
ATOM 804 O O . THR A 1 97 ? -10.929 -1.205 6.175 1.00 93.69 97 THR A O 1
ATOM 807 N N . PHE A 1 98 ? -11.778 -0.294 8.032 1.00 93.50 98 PHE A N 1
ATOM 808 C CA . PHE A 1 98 ? -11.198 1.028 7.803 1.00 93.50 98 PHE A CA 1
ATOM 809 C C . PHE A 1 98 ? -9.880 1.223 8.578 1.00 93.50 98 PHE A C 1
ATOM 811 O O . PHE A 1 98 ? -9.404 2.345 8.705 1.00 93.50 98 PHE A O 1
ATOM 818 N N . ASP A 1 99 ? -9.296 0.150 9.118 1.00 94.88 99 ASP A N 1
ATOM 819 C CA . ASP A 1 99 ? -7.986 0.192 9.766 1.00 94.88 99 ASP A CA 1
ATOM 820 C C . ASP A 1 99 ? -6.906 0.028 8.688 1.00 94.88 99 ASP A C 1
ATOM 822 O O . ASP A 1 99 ? -6.796 -1.026 8.050 1.00 94.88 99 ASP A O 1
ATOM 826 N N . VAL A 1 100 ? -6.126 1.085 8.460 1.00 94.88 100 VAL A N 1
ATOM 827 C CA . VAL A 1 100 ? -5.181 1.175 7.340 1.00 94.88 100 VAL A CA 1
ATOM 828 C C . VAL A 1 100 ? -3.785 1.482 7.856 1.00 94.88 100 VAL A C 1
ATOM 830 O O . VAL A 1 100 ? -3.583 2.372 8.675 1.00 94.88 100 VAL A O 1
ATOM 833 N N . ASP A 1 101 ? -2.800 0.746 7.359 1.00 93.50 101 ASP A N 1
ATOM 834 C CA . ASP A 1 101 ? -1.388 0.987 7.635 1.00 93.50 101 ASP A CA 1
ATOM 835 C C . ASP A 1 101 ? -0.701 1.441 6.348 1.00 93.50 101 ASP A C 1
ATOM 837 O O . ASP A 1 101 ? -0.711 0.718 5.351 1.00 93.50 101 ASP A O 1
ATOM 841 N N . ALA A 1 102 ? -0.166 2.658 6.349 1.00 93.56 102 ALA A N 1
ATOM 842 C CA . ALA A 1 102 ? 0.247 3.351 5.140 1.00 93.56 102 ALA A CA 1
ATOM 843 C C . ALA A 1 102 ? 1.575 4.074 5.336 1.00 93.56 102 ALA A C 1
ATOM 845 O O . ALA A 1 102 ? 1.768 4.779 6.329 1.00 93.56 102 ALA A O 1
ATOM 846 N N . GLY A 1 103 ? 2.454 3.978 4.342 1.00 91.69 103 GLY A N 1
ATOM 847 C CA . GLY A 1 103 ? 3.710 4.708 4.350 1.00 91.69 103 GLY A CA 1
ATOM 848 C C . GLY A 1 103 ? 4.318 4.905 2.969 1.00 91.69 103 GLY A C 1
ATOM 849 O O . GLY A 1 103 ? 4.100 4.137 2.032 1.00 91.69 103 GLY A O 1
ATOM 850 N N . LEU A 1 104 ? 5.107 5.965 2.855 1.00 91.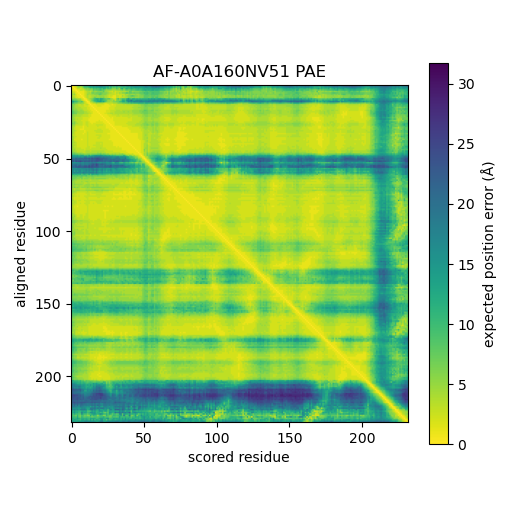75 104 LEU A N 1
ATOM 851 C CA . LEU A 1 104 ? 5.997 6.226 1.735 1.00 91.75 104 LEU A CA 1
ATOM 852 C C . LEU A 1 104 ? 7.362 5.657 2.080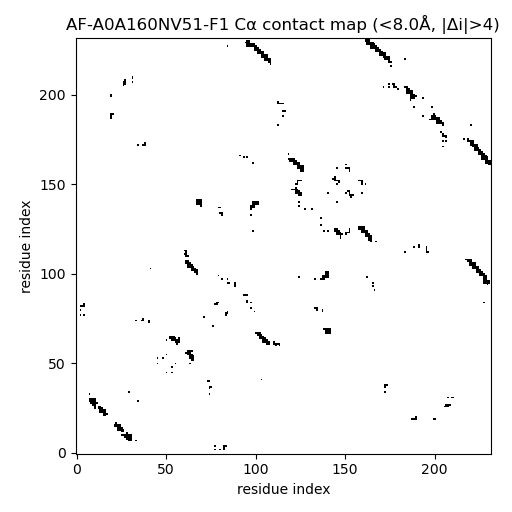 1.00 91.75 104 LEU A C 1
ATOM 854 O O . LEU A 1 104 ? 7.928 6.012 3.107 1.00 91.75 104 LEU A O 1
ATOM 858 N N . HIS A 1 105 ? 7.909 4.811 1.221 1.00 88.12 105 HIS A N 1
ATOM 859 C CA . HIS A 1 105 ? 9.293 4.375 1.300 1.00 88.12 105 HIS A CA 1
ATOM 860 C C . HIS A 1 105 ? 10.081 5.010 0.166 1.00 88.12 105 HIS A C 1
ATOM 862 O O . HIS A 1 105 ? 9.642 5.030 -0.984 1.00 88.12 105 HIS A O 1
ATOM 868 N N . HIS A 1 106 ? 11.268 5.500 0.485 1.00 87.06 106 HIS A N 1
ATOM 869 C CA . HIS A 1 106 ? 12.225 6.003 -0.483 1.00 87.06 106 HIS A CA 1
ATOM 870 C C . HIS A 1 106 ? 13.494 5.164 -0.411 1.00 87.06 106 HIS A C 1
ATOM 872 O O . HIS A 1 106 ? 14.118 5.049 0.645 1.00 87.06 106 HIS A O 1
ATOM 878 N N . HIS A 1 107 ? 13.837 4.556 -1.542 1.00 84.69 107 HIS A N 1
ATOM 879 C CA . HIS A 1 107 ? 15.077 3.822 -1.725 1.00 84.69 107 HIS A CA 1
ATOM 880 C C . HIS A 1 107 ? 16.044 4.681 -2.532 1.00 84.69 107 HIS A C 1
ATOM 882 O O . HIS A 1 107 ? 15.707 5.155 -3.623 1.00 84.69 107 HIS A O 1
ATOM 888 N N . GLU A 1 108 ? 17.243 4.867 -1.998 1.00 82.12 108 GLU A N 1
ATOM 889 C CA . GLU A 1 108 ? 18.328 5.509 -2.731 1.00 82.12 108 GLU A CA 1
ATOM 890 C C . GLU A 1 108 ? 18.827 4.602 -3.868 1.00 82.12 108 GLU A C 1
ATOM 892 O O . GLU A 1 108 ? 18.613 3.382 -3.823 1.00 82.12 108 GLU A O 1
ATOM 897 N N . PRO A 1 109 ? 19.492 5.167 -4.893 1.00 82.00 109 PRO A N 1
ATOM 898 C CA . PRO A 1 109 ? 20.295 4.369 -5.812 1.00 82.00 109 PRO A CA 1
ATOM 899 C C . PRO A 1 109 ? 21.224 3.427 -5.034 1.00 82.00 109 PRO A C 1
ATOM 901 O O . PRO A 1 109 ? 21.746 3.797 -3.983 1.00 82.00 109 PRO A O 1
ATOM 904 N N . ASP A 1 110 ? 21.404 2.210 -5.545 1.00 81.75 110 ASP A N 1
ATOM 905 C CA . ASP A 1 110 ? 22.265 1.171 -4.959 1.00 81.75 110 ASP A CA 1
ATOM 906 C C . ASP A 1 110 ? 21.863 0.683 -3.555 1.00 81.75 110 ASP A C 1
ATOM 908 O O . ASP A 1 110 ? 22.593 -0.101 -2.942 1.00 81.75 110 ASP A O 1
ATOM 912 N N . ALA A 1 111 ? 20.690 1.085 -3.049 1.00 83.31 111 ALA A N 1
ATOM 913 C CA . ALA A 1 111 ? 20.142 0.534 -1.818 1.00 83.31 111 ALA A CA 1
ATOM 914 C C . ALA A 1 111 ? 20.074 -0.998 -1.897 1.00 83.31 111 ALA A C 1
ATOM 916 O O . ALA A 1 111 ? 19.627 -1.574 -2.896 1.00 83.31 111 ALA A O 1
ATOM 917 N N . ARG A 1 112 ? 20.488 -1.671 -0.818 1.00 85.00 112 ARG A N 1
ATOM 918 C CA . ARG A 1 112 ? 20.424 -3.130 -0.737 1.00 85.00 112 ARG A CA 1
ATOM 919 C C . ARG A 1 112 ? 19.004 -3.638 -0.962 1.00 85.00 112 ARG A C 1
ATOM 921 O O . ARG A 1 112 ? 18.015 -3.022 -0.559 1.00 85.00 112 ARG A O 1
ATOM 928 N N . SER A 1 113 ? 18.928 -4.830 -1.550 1.00 84.56 113 SER A N 1
ATOM 929 C CA . SER A 1 113 ? 17.676 -5.580 -1.621 1.00 84.56 113 SER A CA 1
ATOM 930 C C . SER A 1 113 ? 17.077 -5.760 -0.225 1.00 84.56 113 SER A C 1
ATOM 932 O O . SER A 1 113 ? 17.799 -5.888 0.768 1.00 84.56 113 SER A O 1
ATOM 934 N N . GLY A 1 114 ? 15.745 -5.768 -0.162 1.00 85.69 114 GLY A N 1
ATOM 935 C CA . GLY A 1 114 ? 15.016 -6.094 1.059 1.00 85.69 114 GLY A CA 1
ATOM 936 C C . GLY A 1 114 ? 15.207 -7.556 1.477 1.00 85.69 114 GLY A C 1
ATOM 937 O O . GLY A 1 114 ? 16.062 -8.276 0.971 1.00 85.69 114 GLY A O 1
ATOM 938 N N . HIS A 1 115 ? 14.373 -8.018 2.400 1.00 89.00 115 HIS A N 1
ATOM 939 C CA . HIS A 1 115 ? 14.320 -9.420 2.809 1.00 89.00 115 HIS A CA 1
ATOM 940 C C . HIS A 1 115 ? 13.005 -10.051 2.351 1.00 89.00 115 HIS A C 1
ATOM 942 O O . HIS A 1 115 ? 12.006 -9.356 2.172 1.00 89.00 115 HIS A O 1
ATOM 948 N N . ILE A 1 116 ? 12.994 -11.373 2.190 1.00 93.44 116 ILE A N 1
ATOM 949 C CA . ILE A 1 116 ? 11.772 -12.106 1.854 1.00 93.44 116 ILE A CA 1
ATOM 950 C C . ILE A 1 116 ? 10.858 -12.128 3.087 1.00 93.44 116 ILE A C 1
ATOM 952 O O . ILE A 1 116 ? 11.267 -12.563 4.164 1.00 93.44 116 ILE A O 1
ATOM 956 N N . HIS A 1 117 ? 9.620 -11.659 2.934 1.00 93.56 117 HIS A N 1
ATOM 957 C CA . HIS A 1 117 ? 8.584 -11.686 3.968 1.00 93.56 117 HIS A CA 1
ATOM 958 C C . HIS A 1 117 ? 7.195 -11.866 3.336 1.00 93.56 117 HIS A C 1
ATOM 960 O O . HIS A 1 117 ? 7.002 -11.580 2.158 1.00 93.56 117 HIS A O 1
ATOM 966 N N . ASN A 1 118 ? 6.212 -12.316 4.122 1.00 93.12 118 ASN A N 1
ATOM 967 C CA . ASN A 1 118 ? 4.840 -12.583 3.657 1.00 93.12 118 ASN A CA 1
ATOM 968 C C . ASN A 1 118 ? 3.824 -11.495 4.053 1.00 93.12 118 ASN A C 1
ATOM 970 O O . ASN A 1 118 ? 2.630 -11.663 3.839 1.00 93.12 118 ASN A O 1
ATOM 974 N N . ASP A 1 119 ? 4.291 -10.404 4.666 1.00 92.81 119 ASP A N 1
ATOM 975 C CA . ASP A 1 119 ? 3.463 -9.278 5.117 1.00 92.81 119 ASP A CA 1
ATOM 976 C C . ASP A 1 119 ? 2.382 -9.604 6.162 1.00 92.81 119 ASP A C 1
ATOM 978 O O . ASP A 1 119 ? 1.608 -8.713 6.528 1.00 92.81 119 ASP A O 1
ATOM 982 N N . LEU A 1 120 ? 2.392 -10.814 6.733 1.00 92.19 120 LEU A N 1
ATOM 983 C CA . LEU A 1 120 ? 1.565 -11.159 7.882 1.00 92.19 120 LEU A CA 1
ATOM 984 C C . LEU A 1 120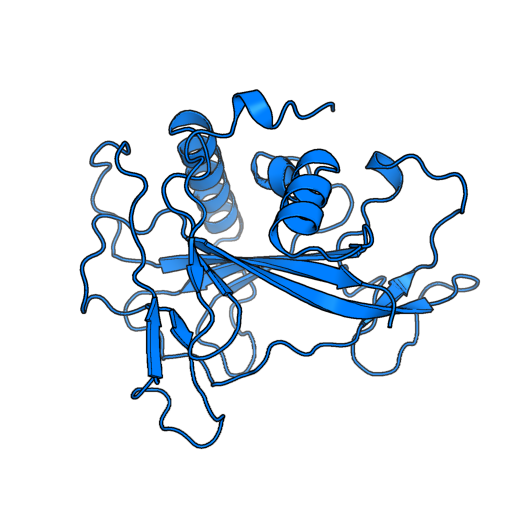 ? 1.998 -10.315 9.086 1.00 92.19 120 LEU A C 1
ATOM 986 O O . LEU A 1 120 ? 3.072 -10.510 9.651 1.00 92.19 120 LEU A O 1
ATOM 990 N N . ASN A 1 121 ? 1.157 -9.354 9.461 1.00 90.94 121 ASN A N 1
ATOM 991 C CA . ASN A 1 121 ? 1.455 -8.410 10.532 1.00 90.94 121 ASN A CA 1
ATOM 992 C C . ASN A 1 121 ? 0.186 -8.097 11.340 1.00 90.94 121 ASN A C 1
ATOM 994 O O . ASN A 1 121 ? -0.526 -7.151 10.978 1.00 90.94 121 ASN A O 1
ATOM 998 N N . PRO A 1 122 ? -0.133 -8.879 12.387 1.00 92.44 122 PRO A N 1
ATOM 999 C CA . PRO A 1 122 ? -1.187 -8.542 13.340 1.00 92.44 122 PRO A CA 1
ATOM 1000 C C . PRO A 1 122 ? -0.914 -7.192 14.010 1.00 92.44 122 PRO A C 1
ATOM 1002 O O . PRO A 1 122 ? 0.230 -6.849 14.299 1.00 92.44 122 PRO A O 1
ATOM 1005 N N . GLY A 1 123 ? -1.961 -6.410 14.240 1.00 93.19 123 GLY A N 1
ATOM 1006 C CA . GLY A 1 123 ? -1.883 -5.137 14.946 1.00 93.19 123 GLY A CA 1
ATOM 1007 C C . GLY A 1 123 ? -3.168 -4.847 15.701 1.00 93.19 123 GLY A C 1
ATOM 1008 O O . GLY A 1 123 ? -4.245 -5.250 15.276 1.00 93.19 123 GLY A O 1
ATOM 1009 N N . TRP A 1 124 ? -3.056 -4.128 16.807 1.00 94.88 124 TRP A N 1
ATOM 1010 C CA . TRP A 1 124 ? -4.170 -3.736 17.654 1.00 94.88 124 TRP A CA 1
ATOM 1011 C C . TRP A 1 124 ? -4.472 -2.266 17.426 1.00 94.88 124 TRP A C 1
ATOM 1013 O O . TRP A 1 124 ? -3.638 -1.396 17.690 1.00 94.88 124 TRP A O 1
ATOM 1023 N N . PHE A 1 125 ? -5.673 -2.010 16.918 1.00 94.19 125 PHE A N 1
ATOM 1024 C CA . PHE A 1 125 ? -6.179 -0.679 16.618 1.00 94.19 125 PHE A CA 1
ATOM 1025 C C . PHE A 1 125 ? -7.183 -0.261 17.691 1.00 94.19 125 PHE A C 1
ATOM 1027 O O . PHE A 1 125 ? -7.904 -1.115 18.207 1.00 94.19 125 PHE A O 1
ATOM 1034 N N . PRO A 1 126 ? -7.280 1.035 18.027 1.00 91.62 126 PRO A N 1
ATOM 1035 C CA . PRO A 1 126 ? -8.351 1.531 18.880 1.00 91.62 126 PRO A CA 1
ATOM 1036 C C . PRO A 1 126 ? -9.726 1.090 18.369 1.00 91.62 126 PRO A C 1
ATOM 1038 O O . PRO A 1 126 ? -10.026 1.261 17.185 1.00 91.62 126 PRO A O 1
ATOM 1041 N N . ALA A 1 127 ? -10.562 0.562 19.262 1.00 89.25 127 ALA A N 1
ATOM 1042 C CA . ALA A 1 127 ? -11.961 0.301 18.966 1.00 89.25 127 ALA A CA 1
ATOM 1043 C C . ALA A 1 127 ? -12.644 1.581 18.462 1.00 89.25 127 ALA A C 1
ATOM 1045 O O . ALA A 1 127 ? -12.369 2.690 18.932 1.00 89.25 127 ALA A O 1
ATOM 1046 N N . ARG A 1 128 ? -13.518 1.418 17.469 1.00 83.50 128 ARG A N 1
ATOM 1047 C CA . ARG A 1 128 ? -14.243 2.516 16.826 1.00 83.50 128 ARG A CA 1
ATOM 1048 C C . ARG A 1 128 ? -15.647 2.611 17.409 1.00 83.50 128 ARG A C 1
ATOM 1050 O O . ARG A 1 128 ? -16.223 1.592 17.787 1.00 83.50 128 ARG A O 1
ATOM 1057 N N . ALA A 1 129 ? -16.189 3.825 17.451 1.00 80.81 129 ALA A N 1
ATOM 1058 C CA . ALA A 1 129 ? -17.599 4.020 17.758 1.00 80.81 129 ALA A CA 1
ATOM 1059 C C . ALA A 1 129 ? -18.452 3.352 16.666 1.00 80.81 129 ALA A C 1
ATOM 1061 O O . ALA A 1 129 ? -18.101 3.402 15.485 1.00 80.81 129 ALA A O 1
ATOM 1062 N N . ALA A 1 130 ? -19.537 2.688 17.065 1.00 76.88 130 ALA A N 1
ATOM 1063 C CA . ALA A 1 130 ? -20.381 1.923 16.146 1.00 76.88 130 ALA A CA 1
ATOM 1064 C C . ALA A 1 130 ? -21.135 2.811 15.137 1.00 76.88 130 ALA A C 1
ATOM 1066 O O . ALA A 1 130 ? -21.563 2.324 14.096 1.00 76.88 130 ALA A O 1
ATOM 1067 N N . ASP A 1 131 ? -21.280 4.097 15.447 1.00 81.12 131 ASP A N 1
ATOM 1068 C CA . ASP A 1 131 ? -22.022 5.115 14.704 1.00 81.12 131 ASP A CA 1
ATOM 1069 C C . ASP A 1 131 ? -21.126 6.090 13.918 1.00 81.12 131 ASP A C 1
ATOM 1071 O O . ASP A 1 131 ? -21.634 7.038 13.323 1.00 81.12 131 ASP A O 1
ATOM 1075 N N . ALA A 1 132 ? -19.808 5.865 13.880 1.00 81.38 132 ALA A N 1
ATOM 1076 C CA . ALA A 1 132 ? -18.891 6.717 13.126 1.00 81.38 132 ALA A CA 1
ATOM 1077 C C . ALA A 1 132 ? -19.210 6.688 11.620 1.00 81.38 132 ALA A C 1
ATOM 1079 O O . ALA A 1 132 ? -19.370 5.614 11.027 1.00 81.38 132 ALA A O 1
ATOM 1080 N N . SER A 1 133 ? -19.235 7.863 10.983 1.00 81.12 133 SER A N 1
ATOM 1081 C CA . SER A 1 133 ? -19.327 7.954 9.519 1.00 81.12 133 SER A CA 1
ATOM 1082 C C . SER A 1 133 ? -18.126 7.265 8.849 1.00 81.12 133 SER A C 1
ATOM 1084 O O . SER A 1 133 ? -17.066 7.173 9.468 1.00 81.12 133 SER A O 1
ATOM 1086 N N . PRO A 1 134 ? -18.220 6.785 7.593 1.00 78.88 134 PRO A N 1
ATOM 1087 C CA . PRO A 1 134 ? -17.087 6.171 6.889 1.00 78.88 134 PRO A CA 1
ATOM 1088 C C . PRO A 1 134 ? -15.804 7.021 6.888 1.00 78.88 134 PRO A C 1
ATOM 1090 O O . PRO A 1 134 ? -14.702 6.480 6.995 1.00 78.88 134 PRO A O 1
ATOM 1093 N N . GLU A 1 135 ? -15.935 8.343 6.799 1.00 72.75 135 GLU A N 1
ATOM 1094 C CA . GLU A 1 135 ? -14.826 9.296 6.827 1.00 72.75 135 GLU A CA 1
ATOM 1095 C C . GLU A 1 135 ? -14.182 9.405 8.214 1.00 72.75 135 GLU A C 1
ATOM 1097 O O . GLU A 1 135 ? -12.957 9.458 8.325 1.00 72.75 135 GLU A O 1
ATOM 1102 N N . GLU A 1 136 ? -14.987 9.407 9.278 1.00 77.94 136 GLU A N 1
ATOM 1103 C CA . GLU A 1 136 ? -14.503 9.345 10.666 1.00 77.94 136 GLU A CA 1
ATOM 1104 C C . GLU A 1 136 ? -13.977 7.952 11.024 1.00 77.94 136 GLU A C 1
ATOM 1106 O O . GLU A 1 136 ? -13.134 7.796 11.909 1.00 77.94 136 GLU A O 1
ATOM 1111 N N . ALA A 1 137 ? -14.466 6.932 10.322 1.00 80.44 137 ALA A N 1
ATOM 1112 C CA . ALA A 1 137 ? -14.139 5.541 10.552 1.00 80.44 137 ALA A CA 1
ATOM 1113 C C . ALA A 1 137 ? -12.742 5.171 10.042 1.00 80.44 137 ALA A C 1
ATOM 1115 O O . ALA A 1 137 ? -12.223 4.142 10.488 1.00 80.44 137 ALA A O 1
ATOM 1116 N N . MET A 1 138 ? -12.147 5.971 9.143 1.00 89.81 138 MET A N 1
ATOM 1117 C CA . MET A 1 138 ? -10.792 5.756 8.632 1.00 89.81 138 MET A CA 1
ATOM 1118 C C . MET A 1 138 ? -9.751 5.914 9.739 1.00 89.81 138 MET A C 1
ATOM 1120 O O . MET A 1 138 ? -9.518 6.996 10.278 1.00 89.81 138 MET A O 1
ATOM 1124 N N . ASN A 1 139 ? -9.100 4.805 10.068 1.00 91.12 139 ASN A N 1
ATOM 1125 C CA . ASN A 1 139 ? -8.197 4.682 11.197 1.00 91.12 139 ASN A CA 1
ATOM 1126 C C . ASN A 1 139 ? -6.790 4.365 10.689 1.00 91.12 139 ASN A C 1
ATOM 1128 O O . ASN A 1 139 ? -6.395 3.205 10.549 1.00 91.12 139 ASN A O 1
ATOM 1132 N N . LEU A 1 140 ? -6.043 5.425 10.380 1.00 93.00 140 LEU A N 1
ATOM 1133 C CA . LEU A 1 140 ? -4.639 5.307 10.007 1.00 93.00 140 LEU A CA 1
ATOM 1134 C C . LEU A 1 140 ? -3.804 4.850 11.206 1.00 93.00 140 LEU A C 1
ATOM 1136 O O . LEU A 1 140 ? -3.929 5.383 12.311 1.00 93.00 140 LEU A O 1
ATOM 1140 N N . SER A 1 141 ? -2.938 3.874 10.950 1.00 91.25 141 SER A N 1
ATOM 1141 C CA . SER A 1 141 ? -1.944 3.367 11.887 1.00 91.25 141 SER A CA 1
ATOM 1142 C C . SER A 1 141 ? -1.130 4.517 12.478 1.00 91.25 141 SER A C 1
ATOM 1144 O O . SER A 1 141 ? -0.560 5.339 11.766 1.00 91.25 141 SER A O 1
ATOM 1146 N N . ASP A 1 142 ? -1.063 4.562 13.802 1.00 89.69 142 ASP A N 1
ATOM 1147 C CA . ASP A 1 142 ? -0.284 5.542 14.549 1.00 89.69 142 ASP A CA 1
ATOM 1148 C C . ASP A 1 142 ? 0.407 4.802 15.697 1.00 89.69 142 ASP A C 1
ATOM 1150 O O . ASP A 1 142 ? -0.297 4.295 16.572 1.00 89.69 142 ASP A O 1
ATOM 1154 N N . PRO A 1 143 ? 1.749 4.725 15.744 1.00 87.38 143 PRO A N 1
ATOM 1155 C CA . PRO A 1 143 ? 2.478 4.029 16.809 1.00 87.38 143 PRO A CA 1
ATOM 1156 C C . PRO A 1 143 ? 2.206 4.550 18.230 1.00 87.38 143 PRO A C 1
ATOM 1158 O O . PRO A 1 143 ? 2.550 3.888 19.210 1.00 87.38 143 PRO A O 1
ATOM 1161 N N . SER A 1 144 ? 1.623 5.745 18.373 1.00 87.81 144 SER A N 1
ATOM 1162 C CA . SER A 1 144 ? 1.176 6.267 19.668 1.00 87.81 144 SER A CA 1
ATOM 1163 C C . SER A 1 144 ? -0.189 5.716 20.103 1.00 87.81 144 SER A C 1
ATOM 1165 O O . SER A 1 144 ? -0.499 5.723 21.297 1.00 87.81 144 SER A O 1
ATOM 1167 N N . ARG A 1 145 ? -0.989 5.211 19.155 1.00 89.62 145 ARG A N 1
ATOM 1168 C CA . ARG A 1 145 ? -2.368 4.736 19.354 1.00 89.62 145 ARG A CA 1
ATOM 1169 C C . ARG A 1 145 ? -2.546 3.242 19.104 1.00 89.62 145 ARG A C 1
ATOM 1171 O O . ARG A 1 145 ? -3.442 2.659 19.696 1.00 89.62 145 ARG A O 1
ATOM 1178 N N . CYS A 1 146 ? -1.738 2.659 18.229 1.00 91.69 146 CYS A N 1
ATOM 1179 C CA . CYS A 1 146 ? -1.780 1.263 17.819 1.00 91.69 146 CYS A CA 1
ATOM 1180 C C . CYS A 1 146 ? -0.584 0.519 18.410 1.00 91.69 146 CYS A C 1
ATOM 1182 O O . CYS A 1 146 ? 0.493 1.095 18.580 1.00 91.69 146 CYS A O 1
ATOM 1184 N N . ASP A 1 147 ? -0.753 -0.771 18.671 1.00 91.62 147 ASP A N 1
ATOM 1185 C CA . ASP A 1 147 ? 0.339 -1.643 19.094 1.00 91.62 147 ASP A CA 1
ATOM 1186 C C . ASP A 1 147 ? 0.472 -2.822 18.124 1.00 91.62 147 ASP A C 1
ATOM 1188 O O . ASP A 1 147 ? -0.521 -3.353 17.645 1.00 91.62 147 ASP A O 1
ATOM 1192 N N . TYR A 1 148 ? 1.705 -3.213 17.808 1.00 89.69 148 TYR A N 1
ATOM 1193 C CA . TYR A 1 148 ? 2.024 -4.277 16.845 1.00 89.69 148 TYR A CA 1
ATOM 1194 C C . TYR A 1 148 ? 2.806 -5.431 17.486 1.00 89.69 148 TYR A C 1
ATOM 1196 O O . TYR A 1 148 ? 3.468 -6.200 16.795 1.00 89.69 148 TYR A O 1
ATOM 1204 N N . ARG A 1 149 ? 2.837 -5.508 18.822 1.00 87.44 149 ARG A N 1
ATOM 1205 C CA . ARG A 1 149 ? 3.719 -6.433 19.551 1.00 87.44 149 ARG A CA 1
ATOM 1206 C C . ARG A 1 149 ? 3.011 -7.233 20.634 1.00 87.44 149 ARG A C 1
ATOM 1208 O O . ARG A 1 149 ? 3.325 -8.400 20.816 1.00 87.44 149 ARG A O 1
ATOM 1215 N N . ASN A 1 150 ? 2.148 -6.592 21.409 1.00 85.44 150 ASN A N 1
ATOM 1216 C CA . ASN A 1 150 ? 1.542 -7.148 22.616 1.00 85.44 150 ASN A CA 1
ATOM 1217 C C . ASN A 1 150 ? 0.076 -6.729 22.829 1.00 85.44 150 ASN A C 1
ATOM 1219 O O . ASN A 1 150 ? -0.524 -7.148 23.816 1.00 85.44 150 ASN A O 1
ATOM 1223 N N . GLY A 1 151 ? -0.473 -5.881 21.958 1.00 84.88 151 GLY A N 1
ATOM 1224 C CA . GLY A 1 151 ? -1.868 -5.454 21.981 1.00 84.88 151 GLY A CA 1
ATOM 1225 C C . GLY A 1 151 ? -2.238 -4.422 23.042 1.00 84.88 151 GLY A C 1
ATOM 1226 O O . GLY A 1 151 ? -3.418 -4.146 23.248 1.00 84.88 151 GLY A O 1
ATOM 1227 N N . LYS A 1 152 ? -1.256 -3.808 23.712 1.00 85.00 152 LYS A N 1
ATOM 1228 C CA . LYS A 1 152 ? -1.506 -2.781 24.730 1.00 85.00 152 LYS A CA 1
ATOM 1229 C C . LYS A 1 152 ? -1.736 -1.413 24.092 1.00 85.00 152 LYS A C 1
ATOM 1231 O O . LYS A 1 152 ? -0.788 -0.704 23.754 1.00 85.00 152 LYS A O 1
ATOM 1236 N N . ILE A 1 153 ? -2.997 -0.996 24.010 1.00 85.75 153 ILE A N 1
ATOM 1237 C CA . ILE A 1 153 ? -3.351 0.386 23.667 1.00 85.75 153 ILE A CA 1
ATOM 1238 C C . ILE A 1 153 ? -2.983 1.304 24.834 1.00 85.75 153 ILE A C 1
ATOM 1240 O O . ILE A 1 153 ? -3.361 1.075 25.980 1.00 85.75 153 ILE A O 1
ATOM 1244 N N . ARG A 1 154 ? -2.216 2.361 24.546 1.00 79.25 154 ARG A N 1
ATOM 1245 C CA . ARG A 1 154 ? -1.667 3.266 25.574 1.00 79.25 154 ARG A CA 1
ATOM 1246 C C . ARG A 1 154 ? -2.704 4.209 26.186 1.00 79.25 154 ARG A C 1
ATOM 1248 O O . ARG A 1 154 ? -2.467 4.761 27.258 1.00 79.25 154 ARG A O 1
ATOM 1255 N N . LYS A 1 155 ? -3.830 4.433 25.506 1.00 82.12 155 LYS A N 1
ATOM 1256 C CA . LYS A 1 155 ? -4.885 5.343 25.960 1.00 82.12 155 LYS A CA 1
ATOM 1257 C C . LYS A 1 155 ? -5.833 4.614 26.915 1.00 82.12 155 LYS A C 1
ATOM 1259 O O . LYS A 1 155 ? -6.479 3.647 26.525 1.00 82.12 155 LYS A O 1
ATOM 1264 N N . SER A 1 156 ? -5.929 5.108 28.150 1.00 81.25 156 SER A N 1
ATOM 1265 C CA . SER A 1 156 ? -6.835 4.559 29.167 1.00 81.25 156 SER A CA 1
ATOM 1266 C C . SER A 1 156 ? -8.291 4.568 28.688 1.00 81.25 156 SER A C 1
ATOM 1268 O O . SER A 1 156 ? -8.731 5.533 28.061 1.00 81.25 156 SER A O 1
ATOM 1270 N N . GLY A 1 157 ? -9.021 3.490 28.980 1.00 83.19 157 GLY A N 1
ATOM 1271 C CA . GLY A 1 157 ? -10.433 3.331 28.619 1.00 83.19 157 GLY A CA 1
ATOM 1272 C C . GLY A 1 157 ? -10.704 3.057 27.136 1.00 83.19 157 GLY A C 1
ATOM 1273 O O . GLY A 1 157 ? -11.864 3.033 26.741 1.00 83.19 157 GLY A O 1
ATOM 1274 N N . VAL A 1 158 ? -9.670 2.855 26.312 1.00 86.94 158 VAL A N 1
ATOM 1275 C CA . VAL A 1 158 ? -9.820 2.488 24.899 1.00 86.94 158 VAL A CA 1
ATOM 1276 C C . VAL A 1 158 ? -9.410 1.037 24.705 1.00 86.94 158 VAL A C 1
ATOM 1278 O O . VAL A 1 158 ? -8.255 0.674 24.926 1.00 86.94 158 VAL A O 1
ATOM 1281 N N . GLU A 1 159 ? -10.359 0.215 24.273 1.00 90.00 159 GLU A N 1
ATOM 1282 C CA . GLU A 1 159 ? -10.101 -1.176 23.917 1.00 90.00 159 GLU A CA 1
ATOM 1283 C C . GLU A 1 159 ? -9.293 -1.263 22.615 1.00 90.00 159 GLU A C 1
ATOM 1285 O O . GLU A 1 159 ? -9.523 -0.508 21.666 1.00 90.00 159 GLU A O 1
ATOM 1290 N N . GLY A 1 160 ? -8.329 -2.181 22.578 1.00 92.06 160 GLY A N 1
ATOM 1291 C CA . GLY A 1 160 ? -7.599 -2.530 21.366 1.00 92.06 160 GLY A CA 1
ATOM 1292 C C . GLY A 1 160 ? -8.252 -3.706 20.674 1.00 92.06 160 GLY A C 1
ATOM 1293 O O . GLY A 1 160 ? -8.401 -4.763 21.277 1.00 92.06 160 GLY A O 1
ATOM 1294 N N . VAL A 1 161 ? -8.582 -3.547 19.399 1.00 93.12 161 VAL A N 1
ATOM 1295 C CA . VAL A 1 161 ? -9.126 -4.626 18.585 1.00 93.12 161 VAL A CA 1
ATOM 1296 C C . VAL A 1 161 ? -8.046 -5.144 17.652 1.00 93.12 161 VAL A C 1
ATOM 1298 O O . VAL A 1 161 ? -7.446 -4.381 16.891 1.00 93.12 161 VAL A O 1
ATOM 1301 N N . GLU A 1 162 ? -7.800 -6.447 17.714 1.00 94.44 162 GLU A N 1
ATOM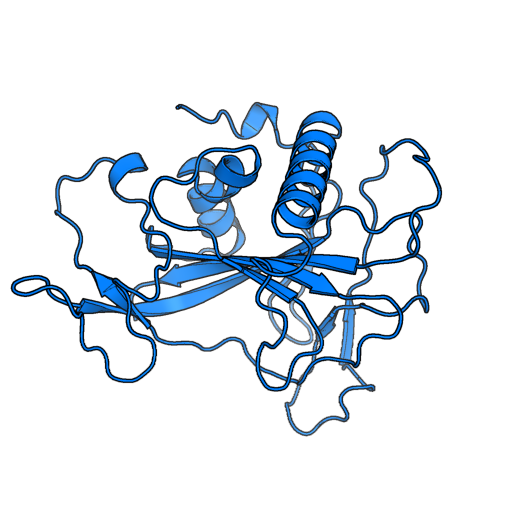 1302 C CA . GLU A 1 162 ? -6.835 -7.113 16.849 1.00 94.44 162 GLU A CA 1
ATOM 1303 C C . GLU A 1 162 ? -7.300 -7.101 15.386 1.00 94.44 162 GLU A C 1
ATOM 1305 O O . GLU A 1 162 ? -8.481 -7.279 15.062 1.00 94.44 162 GLU A O 1
ATOM 1310 N N . ARG A 1 163 ? -6.349 -6.850 14.490 1.00 93.75 163 ARG A N 1
ATOM 1311 C CA . ARG A 1 163 ? -6.537 -6.733 13.048 1.00 93.75 163 ARG A CA 1
ATOM 1312 C C . ARG A 1 163 ? -5.358 -7.348 12.324 1.00 93.75 163 ARG A C 1
ATOM 1314 O O . ARG A 1 163 ? -4.205 -6.999 12.588 1.00 93.75 163 ARG A O 1
ATOM 1321 N N . VAL A 1 164 ? -5.638 -8.157 11.316 1.00 93.56 164 VAL A N 1
ATOM 1322 C CA . VAL A 1 164 ? -4.609 -8.738 10.451 1.00 93.56 164 VAL A CA 1
ATOM 1323 C C . VAL A 1 164 ? -4.656 -8.045 9.092 1.00 93.56 164 VAL A C 1
ATOM 1325 O O . VAL A 1 164 ? -5.724 -7.654 8.619 1.00 93.56 164 VAL A O 1
ATOM 1328 N N . ARG A 1 165 ? -3.492 -7.824 8.469 1.00 94.44 165 ARG A N 1
ATOM 1329 C CA . ARG A 1 165 ? -3.429 -7.311 7.092 1.00 94.44 165 ARG A CA 1
ATOM 1330 C C . ARG A 1 165 ? -4.091 -8.320 6.157 1.00 94.44 165 ARG A C 1
ATOM 1332 O O . ARG A 1 165 ? -3.671 -9.469 6.115 1.00 94.44 165 ARG A O 1
ATOM 1339 N N . ALA A 1 166 ? -5.095 -7.865 5.420 1.00 95.19 166 ALA A N 1
ATOM 1340 C CA . ALA A 1 166 ? -5.817 -8.676 4.448 1.00 95.19 166 ALA A CA 1
ATOM 1341 C C . ALA A 1 166 ? -5.281 -8.456 3.033 1.00 95.19 166 ALA A C 1
ATOM 1343 O O . ALA A 1 166 ? -5.135 -9.400 2.266 1.00 95.19 166 ALA A O 1
ATOM 1344 N N . VAL A 1 167 ? -4.942 -7.206 2.702 1.00 96.25 167 VAL A N 1
ATOM 1345 C CA . VAL A 1 167 ? -4.401 -6.832 1.393 1.00 96.25 167 VAL A CA 1
ATOM 1346 C C . VAL A 1 167 ? -3.191 -5.934 1.597 1.00 96.25 167 VAL A C 1
ATOM 1348 O O . VAL A 1 167 ? -3.296 -4.905 2.262 1.00 96.25 167 VAL A O 1
ATOM 1351 N N . ALA A 1 168 ? -2.057 -6.308 1.001 1.00 95.56 168 ALA A N 1
ATOM 1352 C CA . ALA A 1 168 ? -0.881 -5.457 0.861 1.00 95.56 168 ALA A CA 1
ATOM 1353 C C . ALA A 1 168 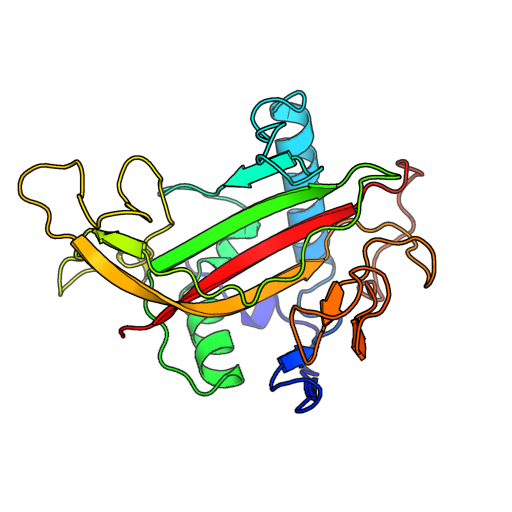? -0.807 -4.927 -0.575 1.00 95.56 168 ALA A C 1
ATOM 1355 O O . ALA A 1 168 ? -0.898 -5.686 -1.538 1.00 95.56 168 ALA A O 1
ATOM 1356 N N . LEU A 1 169 ? -0.641 -3.618 -0.713 1.00 95.12 169 LEU A N 1
ATOM 1357 C CA . LEU A 1 169 ? -0.628 -2.907 -1.979 1.00 95.12 169 LEU A CA 1
ATOM 1358 C C . LEU A 1 169 ? 0.644 -2.065 -2.068 1.00 95.12 169 LEU A C 1
ATOM 1360 O O . LEU A 1 169 ? 1.013 -1.357 -1.129 1.00 95.12 169 LEU A O 1
ATOM 1364 N N . LEU A 1 170 ? 1.299 -2.139 -3.225 1.00 93.62 170 LEU A N 1
ATOM 1365 C CA . LEU A 1 170 ? 2.413 -1.274 -3.588 1.00 93.62 170 LEU A CA 1
ATOM 1366 C C . LEU A 1 170 ? 1.996 -0.392 -4.764 1.00 93.62 170 LEU A C 1
ATOM 1368 O O . LEU A 1 170 ? 1.516 -0.894 -5.779 1.00 93.62 170 LEU A O 1
ATOM 1372 N N . TYR A 1 171 ? 2.197 0.916 -4.631 1.00 93.00 171 TYR A N 1
ATOM 1373 C CA . TYR A 1 171 ? 2.065 1.865 -5.729 1.00 93.00 171 TYR A CA 1
ATOM 1374 C C . TYR A 1 171 ? 3.432 2.468 -6.030 1.00 93.00 171 TYR A C 1
ATOM 1376 O O . TYR A 1 171 ? 4.076 3.094 -5.184 1.00 93.00 171 TYR A O 1
ATOM 1384 N N . TYR A 1 172 ? 3.887 2.263 -7.258 1.00 90.06 172 TYR A N 1
ATOM 1385 C CA . TYR A 1 172 ? 5.163 2.768 -7.732 1.00 90.06 172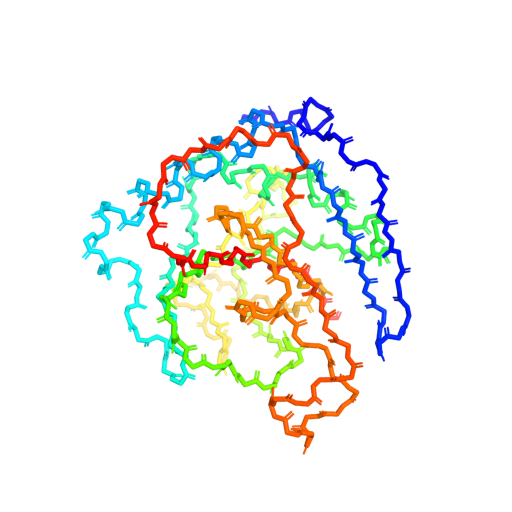 TYR A CA 1
ATOM 1386 C C . TYR A 1 172 ? 4.995 4.198 -8.236 1.00 90.06 172 TYR A C 1
ATOM 1388 O O . TYR A 1 172 ? 4.265 4.448 -9.191 1.00 90.06 172 TYR A O 1
ATOM 1396 N N . LEU A 1 173 ? 5.713 5.134 -7.622 1.00 89.69 173 LEU A N 1
ATOM 1397 C CA . LEU A 1 173 ? 5.630 6.558 -7.934 1.00 89.69 173 LEU A CA 1
ATOM 1398 C C . LEU A 1 173 ? 7.009 7.094 -8.324 1.00 89.69 173 LEU A C 1
ATOM 1400 O O . LEU A 1 173 ? 8.011 6.561 -7.876 1.00 89.69 173 LEU A O 1
ATOM 1404 N N . ASN A 1 174 ? 7.070 8.136 -9.159 1.00 83.50 174 ASN A N 1
ATOM 1405 C CA . ASN A 1 174 ? 8.291 8.903 -9.464 1.00 83.50 174 ASN A CA 1
ATOM 1406 C C . ASN A 1 174 ? 9.539 8.072 -9.880 1.00 83.50 174 ASN A C 1
ATOM 1408 O O . ASN A 1 174 ? 10.665 8.490 -9.641 1.00 83.50 174 ASN A O 1
ATOM 1412 N N . ASN A 1 175 ? 9.365 6.919 -10.540 1.00 73.00 175 ASN A N 1
ATOM 1413 C CA . ASN A 1 175 ? 10.462 5.991 -10.888 1.00 73.00 175 ASN A CA 1
ATOM 1414 C C . ASN A 1 175 ? 11.264 6.354 -12.161 1.00 73.00 175 ASN A C 1
ATOM 1416 O O . ASN A 1 175 ? 11.911 5.486 -12.742 1.00 73.00 175 ASN A O 1
ATOM 1420 N N . GLY A 1 176 ? 11.225 7.607 -12.632 1.00 70.19 176 GLY A N 1
ATOM 1421 C CA . GLY A 1 176 ? 11.938 8.024 -13.852 1.00 70.19 176 GLY A CA 1
ATOM 1422 C C . GLY A 1 176 ? 11.672 7.121 -15.080 1.00 70.19 176 GLY A C 1
ATOM 1423 O O . GLY A 1 176 ? 10.640 6.444 -15.146 1.00 70.19 176 GLY A O 1
ATOM 1424 N N . PRO A 1 177 ? 12.565 7.105 -16.089 1.00 74.31 177 PRO A N 1
ATOM 1425 C CA . PRO A 1 177 ? 12.550 6.098 -17.146 1.00 74.31 177 PRO A CA 1
ATOM 1426 C C . PRO A 1 177 ? 13.151 4.784 -16.621 1.00 74.31 177 PRO A C 1
ATOM 1428 O O . PRO A 1 177 ? 14.299 4.449 -16.906 1.00 74.31 177 PRO A O 1
ATOM 1431 N N . TRP A 1 178 ? 12.385 4.052 -15.814 1.00 81.56 178 TRP A N 1
ATOM 1432 C CA . TRP A 1 178 ? 12.803 2.736 -15.342 1.00 81.56 178 TRP A CA 1
ATOM 1433 C C . TRP A 1 178 ? 12.809 1.716 -16.488 1.00 81.56 178 TRP A C 1
ATOM 1435 O O . TRP A 1 178 ? 11.860 1.648 -17.275 1.00 81.56 178 TRP A O 1
ATOM 1445 N N . ILE A 1 179 ? 13.861 0.904 -16.555 1.00 81.88 179 ILE A N 1
ATOM 1446 C CA . ILE A 1 179 ? 13.967 -0.251 -17.448 1.00 81.88 179 ILE A CA 1
ATOM 1447 C C . ILE A 1 179 ? 14.341 -1.497 -16.633 1.00 81.88 179 ILE A C 1
ATOM 1449 O O . ILE A 1 179 ? 14.980 -1.356 -15.587 1.00 81.88 179 ILE A O 1
ATOM 1453 N N . PRO A 1 180 ? 13.970 -2.706 -17.096 1.00 82.81 180 PRO A N 1
ATOM 1454 C CA . PRO A 1 180 ? 14.418 -3.947 -16.470 1.00 82.81 180 PRO A CA 1
ATOM 1455 C C . PRO A 1 180 ? 15.935 -3.967 -16.273 1.00 82.81 180 PRO A C 1
ATOM 1457 O O . PRO A 1 180 ? 16.674 -3.639 -17.202 1.00 82.81 180 PRO A O 1
ATOM 1460 N N . GLY A 1 181 ? 16.384 -4.341 -15.073 1.00 80.88 181 GLY A N 1
ATOM 1461 C CA . GLY A 1 181 ? 17.804 -4.356 -14.711 1.00 80.88 181 GLY A CA 1
ATOM 1462 C C . GLY A 1 181 ? 18.302 -3.098 -13.992 1.00 80.88 181 GLY A C 1
ATOM 1463 O O . GLY A 1 181 ? 19.383 -3.139 -13.416 1.00 80.88 181 GLY A O 1
ATOM 1464 N N . ASN A 1 182 ? 17.513 -2.017 -13.931 1.00 82.81 182 ASN A N 1
ATOM 1465 C CA . ASN A 1 182 ? 17.827 -0.869 -13.067 1.00 82.81 182 ASN A CA 1
ATOM 1466 C C . ASN A 1 182 ? 17.715 -1.196 -11.564 1.00 82.81 182 ASN A C 1
ATOM 1468 O O . ASN A 1 182 ? 18.078 -0.364 -10.735 1.00 82.81 182 ASN A O 1
ATOM 1472 N N . GLY A 1 183 ? 17.179 -2.365 -11.206 1.00 84.62 183 GLY A N 1
ATOM 1473 C CA . GLY A 1 183 ? 16.931 -2.747 -9.825 1.00 84.62 183 GLY A CA 1
ATOM 1474 C C . GLY A 1 183 ? 15.607 -2.209 -9.275 1.00 84.62 183 GLY A C 1
ATOM 1475 O O . GLY A 1 183 ? 14.837 -1.500 -9.937 1.00 84.62 183 GLY A O 1
ATOM 1476 N N . GLY A 1 184 ? 15.340 -2.565 -8.018 1.00 82.69 184 GLY A N 1
ATOM 1477 C CA . GLY A 1 184 ? 14.135 -2.176 -7.292 1.00 82.69 184 GLY A CA 1
ATOM 1478 C C . GLY A 1 184 ? 12.878 -2.954 -7.689 1.00 82.69 184 GLY A C 1
ATOM 1479 O O . GLY A 1 184 ? 11.806 -2.633 -7.189 1.00 82.69 184 GLY A O 1
ATOM 1480 N N . GLU A 1 185 ? 12.931 -3.939 -8.574 1.00 89.25 185 GLU A N 1
ATOM 1481 C CA . GLU A 1 185 ? 11.790 -4.811 -8.856 1.00 89.25 185 GLU A CA 1
ATOM 1482 C C . GLU A 1 185 ? 11.210 -5.414 -7.565 1.00 89.25 185 GLU A C 1
ATOM 1484 O O . GLU A 1 185 ? 11.930 -5.683 -6.601 1.00 89.25 185 GLU A O 1
ATOM 1489 N N . THR A 1 186 ? 9.902 -5.675 -7.543 1.00 92.06 186 THR A N 1
ATOM 1490 C CA . THR A 1 186 ? 9.334 -6.500 -6.472 1.00 92.06 186 THR A CA 1
ATOM 1491 C C . THR A 1 186 ? 9.436 -7.961 -6.871 1.00 92.06 186 THR A C 1
ATOM 1493 O O . THR A 1 186 ? 8.769 -8.415 -7.801 1.00 92.06 186 THR A O 1
ATOM 1496 N N . GLY A 1 187 ? 10.291 -8.690 -6.156 1.00 94.06 187 GLY A N 1
ATOM 1497 C CA . GLY A 1 187 ? 10.377 -10.141 -6.244 1.00 94.06 187 GLY A CA 1
ATOM 1498 C C . GLY A 1 187 ? 9.239 -10.811 -5.476 1.00 94.06 187 GLY A C 1
ATOM 1499 O O . GLY A 1 187 ? 8.999 -10.485 -4.314 1.00 94.06 187 GLY A O 1
ATOM 1500 N N . LEU A 1 188 ? 8.553 -11.753 -6.120 1.00 96.31 188 LEU A N 1
ATOM 1501 C CA . LEU A 1 188 ? 7.597 -12.664 -5.496 1.00 96.31 188 LEU A CA 1
ATOM 1502 C C . LEU A 1 188 ? 8.216 -14.061 -5.415 1.00 96.31 188 LEU A C 1
ATOM 1504 O O . LEU A 1 188 ? 8.837 -14.529 -6.372 1.00 96.31 188 LEU A O 1
ATOM 1508 N N . TYR A 1 189 ? 8.020 -14.731 -4.284 1.00 96.44 189 TYR A N 1
ATOM 1509 C CA . TYR A 1 189 ? 8.681 -15.989 -3.943 1.00 96.44 189 TYR A CA 1
ATOM 1510 C C . TYR A 1 189 ? 7.643 -17.051 -3.594 1.00 96.44 189 TYR A C 1
ATOM 1512 O O . TYR A 1 189 ? 6.635 -16.739 -2.960 1.00 96.44 189 TYR A O 1
ATOM 1520 N N . LEU A 1 190 ? 7.904 -18.301 -3.979 1.00 95.81 190 LEU A N 1
ATOM 1521 C CA . LEU A 1 190 ? 7.148 -19.458 -3.483 1.00 95.81 190 LEU A CA 1
ATOM 1522 C C . LEU A 1 190 ? 7.524 -19.818 -2.041 1.00 95.81 190 LEU A C 1
ATOM 1524 O O . LEU A 1 190 ? 6.674 -20.290 -1.293 1.00 95.81 190 LEU A O 1
ATOM 1528 N N . ASP A 1 191 ? 8.784 -19.590 -1.659 1.00 92.88 191 ASP A N 1
ATOM 1529 C CA . ASP A 1 191 ? 9.316 -19.936 -0.342 1.00 92.88 191 ASP A CA 1
ATOM 1530 C C . ASP A 1 191 ? 10.287 -18.858 0.169 1.00 92.88 191 ASP A C 1
ATOM 1532 O O . ASP A 1 191 ? 11.009 -18.221 -0.602 1.00 92.88 191 ASP A O 1
ATOM 1536 N N . ARG A 1 192 ? 10.321 -18.672 1.491 1.00 92.62 192 ARG A N 1
ATOM 1537 C CA . ARG A 1 192 ? 11.230 -17.756 2.190 1.00 92.62 192 ARG A CA 1
ATOM 1538 C C . ARG A 1 192 ? 12.685 -18.233 2.247 1.00 92.62 192 ARG A C 1
ATOM 1540 O O . ARG A 1 192 ? 13.545 -17.444 2.625 1.00 92.62 192 ARG A O 1
ATOM 1547 N N . THR A 1 193 ? 12.960 -19.506 1.965 1.00 94.19 193 THR A N 1
ATOM 1548 C CA . THR A 1 193 ? 14.316 -20.078 1.965 1.00 94.19 193 THR A CA 1
ATOM 1549 C C . THR A 1 193 ? 15.056 -19.848 0.653 1.00 94.19 193 THR A C 1
ATOM 1551 O O . THR A 1 193 ? 16.236 -20.183 0.566 1.00 94.19 193 THR A O 1
ATOM 1554 N N . LEU A 1 194 ? 14.383 -19.319 -0.374 1.00 94.44 194 LEU A N 1
ATOM 1555 C CA . LEU A 1 194 ? 15.027 -18.965 -1.634 1.00 94.44 194 LEU A CA 1
ATOM 1556 C C . LEU A 1 194 ? 16.025 -17.809 -1.442 1.00 94.44 194 LEU A C 1
ATOM 1558 O O . LEU A 1 194 ? 15.851 -16.980 -0.543 1.00 94.44 194 LEU A O 1
ATOM 1562 N N . PRO A 1 195 ? 17.066 -17.709 -2.284 1.00 94.88 195 PRO A N 1
ATOM 1563 C CA . PRO A 1 195 ? 17.943 -16.546 -2.286 1.00 94.88 195 PRO A CA 1
ATOM 1564 C C . PRO A 1 195 ? 17.176 -15.260 -2.628 1.00 94.88 195 PRO A C 1
ATOM 1566 O O . PRO A 1 195 ? 16.375 -15.227 -3.558 1.00 94.88 195 PRO A O 1
ATOM 1569 N N . VAL A 1 196 ? 17.474 -14.164 -1.923 1.00 91.81 196 VAL A N 1
ATOM 1570 C CA . VAL A 1 196 ? 16.849 -12.834 -2.126 1.00 91.81 196 VAL A CA 1
ATOM 1571 C C . VAL A 1 196 ? 17.023 -12.294 -3.555 1.00 91.81 196 VAL A C 1
ATOM 1573 O O . VAL A 1 196 ? 16.262 -11.441 -3.992 1.00 91.81 196 VAL A O 1
ATOM 1576 N N . LEU A 1 197 ? 18.031 -12.755 -4.294 1.00 92.12 197 LEU A N 1
ATOM 1577 C CA . LEU A 1 197 ? 18.277 -12.322 -5.673 1.00 92.12 197 LEU A CA 1
ATOM 1578 C C . LEU A 1 197 ? 17.661 -13.266 -6.718 1.00 92.12 197 LEU A C 1
ATOM 1580 O O . LEU A 1 197 ? 17.810 -13.029 -7.913 1.00 92.12 197 LEU A O 1
ATOM 1584 N N . GLU A 1 198 ? 16.949 -14.309 -6.281 1.00 94.31 198 GLU A N 1
ATOM 1585 C CA . GLU A 1 198 ? 16.356 -15.343 -7.136 1.00 94.31 198 GLU A CA 1
ATOM 1586 C C . GLU A 1 198 ? 14.838 -15.480 -6.896 1.00 94.31 198 GLU A C 1
ATOM 1588 O O . GLU A 1 198 ? 14.350 -16.528 -6.460 1.00 94.31 198 GLU A O 1
ATOM 1593 N N . PRO A 1 199 ? 14.045 -14.421 -7.146 1.00 94.94 199 PRO A N 1
ATOM 1594 C CA . PRO A 1 199 ? 12.597 -14.505 -7.030 1.00 94.94 199 PRO A CA 1
ATOM 1595 C C . PRO A 1 199 ? 11.992 -15.425 -8.087 1.00 94.94 199 PRO A C 1
ATOM 1597 O O . PRO A 1 199 ? 12.440 -15.487 -9.230 1.00 94.94 199 PRO A O 1
ATOM 1600 N N . THR A 1 200 ? 10.887 -16.074 -7.724 1.00 96.50 200 THR A N 1
ATOM 1601 C CA . THR A 1 200 ? 10.088 -16.878 -8.656 1.00 96.50 200 THR A CA 1
ATOM 1602 C C . THR A 1 200 ? 9.464 -16.014 -9.754 1.00 96.50 200 THR A C 1
ATOM 1604 O O . THR A 1 200 ? 9.350 -16.447 -10.900 1.00 96.50 200 THR A O 1
ATOM 1607 N N . LEU A 1 201 ? 9.046 -14.793 -9.412 1.00 94.69 201 LEU A N 1
ATOM 1608 C CA . LEU A 1 201 ? 8.523 -13.816 -10.362 1.00 94.69 201 LEU A CA 1
ATOM 1609 C C . LEU A 1 201 ? 9.047 -12.419 -10.026 1.00 94.69 201 LEU A C 1
ATOM 1611 O O . LEU A 1 201 ? 8.951 -11.976 -8.885 1.00 94.69 201 LEU A O 1
ATOM 1615 N N . LEU A 1 202 ? 9.538 -11.703 -11.036 1.00 91.69 202 LEU A N 1
ATOM 1616 C CA . LEU A 1 202 ? 9.855 -10.279 -10.943 1.00 91.69 202 LEU A CA 1
ATOM 1617 C C . LEU A 1 202 ? 8.678 -9.455 -11.461 1.00 91.69 202 LEU A C 1
ATOM 1619 O O . LEU A 1 202 ? 8.266 -9.602 -12.614 1.00 91.69 202 LEU A O 1
ATOM 1623 N N . VAL A 1 203 ? 8.162 -8.556 -10.626 1.00 88.56 203 VAL A N 1
ATOM 1624 C CA . VAL A 1 203 ? 7.162 -7.568 -11.035 1.00 88.56 203 VAL A CA 1
ATOM 1625 C C . VAL A 1 203 ? 7.883 -6.272 -11.428 1.00 88.56 203 VAL A C 1
ATOM 1627 O O . VAL A 1 203 ? 8.501 -5.632 -10.569 1.00 88.56 203 VAL A O 1
ATOM 1630 N N . PRO A 1 204 ? 7.841 -5.872 -12.716 1.00 77.88 204 PRO A N 1
ATOM 1631 C CA . PRO A 1 204 ? 8.526 -4.673 -13.186 1.00 77.88 204 PRO A CA 1
ATOM 1632 C C . PRO A 1 204 ? 7.837 -3.392 -12.704 1.00 77.88 204 PRO A C 1
ATOM 1634 O O . PRO A 1 204 ? 6.610 -3.327 -12.612 1.00 77.88 204 PRO A O 1
ATOM 1637 N N . ARG A 1 205 ? 8.625 -2.325 -12.516 1.00 71.25 205 ARG A N 1
ATOM 1638 C CA . ARG A 1 205 ? 8.125 -0.972 -12.225 1.00 71.25 205 ARG A CA 1
ATOM 1639 C C . ARG A 1 205 ? 7.653 -0.312 -13.509 1.00 71.25 205 ARG A C 1
ATOM 1641 O O . ARG A 1 205 ? 8.363 0.486 -14.122 1.00 71.25 205 ARG A O 1
ATOM 1648 N N . ARG A 1 206 ? 6.472 -0.689 -13.985 1.00 67.25 206 ARG A N 1
ATOM 1649 C CA . ARG A 1 206 ? 5.950 -0.079 -15.205 1.00 67.25 206 ARG A CA 1
ATOM 1650 C C . ARG A 1 206 ? 5.517 1.351 -14.929 1.00 67.25 206 ARG A C 1
ATOM 1652 O O . ARG A 1 206 ? 4.866 1.661 -13.935 1.00 67.25 206 ARG A O 1
ATOM 1659 N N . ARG A 1 207 ? 5.927 2.231 -15.835 1.00 61.88 207 ARG A N 1
ATOM 1660 C CA . ARG A 1 207 ? 5.507 3.625 -15.862 1.00 61.88 207 ARG A CA 1
ATOM 1661 C C . ARG A 1 207 ? 4.007 3.705 -16.118 1.00 61.88 207 ARG A C 1
ATOM 1663 O O . ARG A 1 207 ? 3.481 2.910 -16.897 1.00 61.88 207 ARG A O 1
ATOM 1670 N N . THR A 1 208 ? 3.381 4.766 -15.620 1.00 55.47 208 THR A N 1
ATOM 1671 C CA . THR A 1 208 ? 2.180 5.264 -16.280 1.00 55.47 208 THR A CA 1
ATOM 1672 C C . THR A 1 208 ? 2.551 5.826 -17.662 1.00 55.47 208 THR A C 1
ATOM 1674 O O . THR A 1 208 ? 3.475 6.638 -17.786 1.00 55.47 208 THR A O 1
ATOM 1677 N N . ARG A 1 209 ? 1.896 5.378 -18.739 1.00 51.78 209 ARG A N 1
ATOM 1678 C CA . ARG A 1 209 ? 2.293 5.621 -20.146 1.00 51.78 209 ARG A CA 1
ATOM 1679 C C . ARG A 1 209 ? 2.385 7.103 -20.544 1.00 51.78 209 ARG A C 1
ATOM 1681 O O . ARG A 1 209 ? 2.939 7.418 -21.591 1.00 51.78 209 ARG A O 1
ATOM 1688 N N . SER A 1 210 ? 1.894 8.019 -19.716 1.00 43.56 210 SER A N 1
ATOM 1689 C CA . SER A 1 210 ? 1.594 9.412 -20.066 1.00 43.56 210 SER A CA 1
ATOM 1690 C C . SER A 1 210 ? 2.390 10.490 -19.319 1.00 43.56 210 SER A C 1
ATOM 1692 O O . SER A 1 210 ? 2.054 11.669 -19.436 1.00 43.56 210 SER A O 1
ATOM 1694 N N . SER A 1 211 ? 3.410 10.160 -18.523 1.00 45.25 211 SER A N 1
ATOM 1695 C CA . SER A 1 211 ? 4.223 11.233 -17.923 1.00 45.25 211 SER A CA 1
ATOM 1696 C C . SER A 1 211 ? 5.145 11.879 -18.983 1.00 45.25 211 SER A C 1
ATOM 1698 O O . SER A 1 211 ? 5.740 11.176 -19.802 1.00 45.25 211 SER A O 1
ATOM 1700 N N . PRO A 1 212 ? 5.315 13.209 -19.026 1.00 40.72 212 PRO A N 1
ATOM 1701 C CA . PRO A 1 212 ? 6.391 13.824 -19.798 1.00 40.72 212 PRO A CA 1
ATOM 1702 C C . PRO A 1 212 ? 7.752 13.465 -19.190 1.00 40.72 212 PRO A C 1
ATOM 1704 O O . PRO A 1 212 ? 7.852 13.117 -18.014 1.00 40.72 212 PRO A O 1
ATOM 1707 N N . SER A 1 213 ? 8.807 13.519 -19.995 1.00 44.97 213 SER A N 1
ATOM 1708 C CA . SER A 1 213 ? 10.196 13.452 -19.534 1.00 44.97 213 SER A CA 1
ATOM 1709 C C . SER A 1 213 ? 10.499 14.691 -18.671 1.00 44.97 213 SER A C 1
ATOM 1711 O O . SER A 1 213 ? 10.881 15.732 -19.203 1.00 44.97 213 SER A O 1
ATOM 1713 N N . SER A 1 214 ? 10.298 14.625 -17.354 1.00 42.66 214 SER A N 1
ATOM 1714 C CA . SER A 1 214 ? 10.809 15.643 -16.429 1.00 42.66 214 SER A CA 1
ATOM 1715 C C . SER A 1 214 ? 12.251 15.320 -16.028 1.00 42.66 214 SER A C 1
ATOM 1717 O O . SER A 1 214 ? 12.624 14.153 -15.945 1.00 42.66 214 SER A O 1
ATOM 1719 N N . ALA A 1 215 ? 13.034 16.381 -15.818 1.00 41.84 215 ALA A N 1
ATOM 1720 C CA . ALA A 1 215 ? 14.478 16.440 -15.588 1.00 41.84 215 ALA A CA 1
ATOM 1721 C C . ALA A 1 215 ? 15.120 15.272 -14.809 1.00 41.84 215 ALA A C 1
ATOM 1723 O O . ALA A 1 215 ? 14.528 14.709 -13.891 1.00 41.84 215 ALA A O 1
ATOM 1724 N N . ARG A 1 216 ? 16.385 14.983 -15.165 1.00 39.22 216 ARG A N 1
ATOM 1725 C CA . ARG A 1 216 ? 17.289 13.990 -14.556 1.00 39.22 216 ARG A CA 1
ATOM 1726 C C . ARG A 1 216 ? 17.487 14.248 -13.057 1.00 39.22 216 ARG A C 1
ATOM 1728 O O . ARG A 1 216 ? 18.482 14.834 -12.647 1.00 39.22 216 ARG A O 1
ATOM 1735 N N . LEU A 1 217 ? 16.555 13.794 -12.234 1.00 40.06 217 LEU A N 1
ATOM 1736 C CA . LEU A 1 217 ? 16.884 13.373 -10.879 1.00 40.06 217 LEU A CA 1
ATOM 1737 C C . LEU A 1 217 ? 17.580 12.011 -10.990 1.00 40.06 217 LEU A C 1
ATOM 1739 O O . LEU A 1 217 ? 17.218 11.203 -11.850 1.00 40.06 217 LEU A O 1
ATOM 1743 N N . ALA A 1 218 ? 18.604 11.779 -10.165 1.00 42.91 218 ALA A N 1
ATOM 1744 C CA . ALA A 1 218 ? 19.229 10.464 -10.038 1.00 42.91 218 ALA A CA 1
ATOM 1745 C C . ALA A 1 218 ? 18.143 9.395 -9.775 1.00 42.91 218 ALA A C 1
ATOM 1747 O O . ALA A 1 218 ? 17.118 9.736 -9.173 1.00 42.91 218 ALA A O 1
ATOM 1748 N N . PRO A 1 219 ? 18.321 8.142 -10.239 1.00 44.47 219 PRO A N 1
ATOM 1749 C CA . PRO A 1 219 ? 17.317 7.081 -10.146 1.00 44.47 219 PRO A CA 1
ATOM 1750 C C . PRO A 1 219 ? 17.101 6.657 -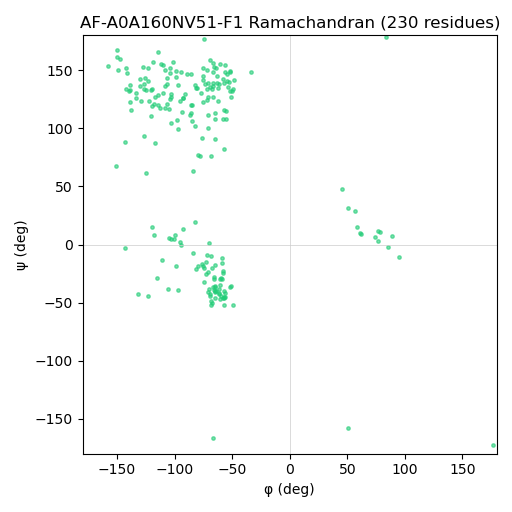8.689 1.00 44.47 219 PRO A C 1
ATOM 1752 O O . PRO A 1 219 ? 17.590 5.635 -8.231 1.00 44.47 219 PRO A O 1
ATOM 1755 N N . SER A 1 220 ? 16.376 7.476 -7.939 1.00 43.75 220 SER A N 1
ATOM 1756 C CA . SER A 1 220 ? 15.873 7.132 -6.622 1.00 43.75 220 SER A CA 1
ATOM 1757 C C . SER A 1 220 ? 14.454 6.603 -6.762 1.00 43.75 220 SER A C 1
ATOM 1759 O O . SER A 1 220 ? 13.716 6.973 -7.679 1.00 43.75 220 SER A O 1
ATOM 1761 N N . THR A 1 221 ? 14.099 5.686 -5.879 1.00 52.88 221 THR A N 1
ATOM 1762 C CA . THR A 1 221 ? 13.064 4.701 -6.144 1.00 52.88 221 THR A CA 1
ATOM 1763 C C . THR A 1 221 ? 12.031 4.746 -5.022 1.00 52.88 221 THR A C 1
ATOM 1765 O O . THR A 1 221 ? 12.204 4.094 -3.989 1.00 52.88 221 THR A O 1
ATOM 1768 N N . PRO A 1 222 ? 10.945 5.523 -5.168 1.00 55.44 222 PRO A N 1
ATOM 1769 C CA . PRO A 1 222 ? 9.884 5.513 -4.185 1.00 55.44 222 PRO A CA 1
ATOM 1770 C C . PRO A 1 222 ? 8.951 4.326 -4.385 1.00 55.44 222 PRO A C 1
ATOM 1772 O O . PRO A 1 222 ? 8.503 4.005 -5.493 1.00 55.44 222 PRO A O 1
ATOM 1775 N N . ILE A 1 223 ? 8.639 3.681 -3.274 1.00 59.00 223 ILE A N 1
ATOM 1776 C CA . ILE A 1 223 ? 7.583 2.690 -3.159 1.00 59.00 223 ILE A CA 1
ATOM 1777 C C . ILE A 1 223 ? 6.612 3.238 -2.132 1.00 59.00 223 ILE A C 1
ATOM 1779 O O . ILE A 1 223 ? 6.975 3.445 -0.981 1.00 59.00 223 ILE A O 1
ATOM 1783 N N . TRP A 1 224 ? 5.370 3.457 -2.525 1.00 54.06 224 TRP A N 1
ATOM 1784 C CA . TRP A 1 224 ? 4.318 3.692 -1.555 1.00 54.06 224 TRP A CA 1
ATOM 1785 C C . TRP A 1 224 ? 3.679 2.355 -1.198 1.00 54.06 224 TRP A C 1
ATOM 1787 O O . TRP A 1 224 ? 3.336 1.575 -2.089 1.00 54.06 224 TRP A O 1
ATOM 1797 N N . LYS A 1 225 ? 3.566 2.073 0.100 1.00 67.44 225 LYS A N 1
ATOM 1798 C CA . LYS A 1 225 ? 2.989 0.839 0.625 1.00 67.44 225 LYS A CA 1
ATOM 1799 C C . LYS A 1 225 ? 1.746 1.170 1.429 1.00 67.44 225 LYS A C 1
ATOM 1801 O O . LYS A 1 225 ? 1.806 1.952 2.376 1.00 67.44 225 LYS A O 1
ATOM 1806 N N . VAL A 1 226 ? 0.646 0.513 1.089 1.00 70.94 226 VAL A N 1
ATOM 1807 C CA . VAL A 1 226 ? -0.569 0.505 1.901 1.00 70.94 226 VAL A CA 1
ATOM 1808 C C . VAL A 1 226 ? -1.003 -0.908 2.177 1.00 70.94 226 VAL A C 1
ATOM 1810 O O . VAL A 1 226 ? -0.979 -1.764 1.301 1.00 70.94 226 VAL A O 1
ATOM 1813 N N . ALA A 1 227 ? -1.415 -1.146 3.411 1.00 69.50 227 ALA A N 1
ATOM 1814 C CA . ALA A 1 227 ? -2.058 -2.372 3.812 1.00 69.50 227 ALA A CA 1
ATOM 1815 C C . ALA A 1 227 ? -3.436 -2.077 4.405 1.00 69.50 227 ALA A C 1
ATOM 1817 O O . ALA A 1 227 ? -3.552 -1.351 5.396 1.00 69.50 227 ALA A O 1
ATOM 1818 N N . TYR A 1 228 ? -4.464 -2.692 3.820 1.00 68.12 228 TYR A N 1
ATOM 1819 C CA . TYR A 1 228 ? -5.799 -2.758 4.410 1.00 68.12 228 TYR A CA 1
ATOM 1820 C C . TYR A 1 228 ? -5.901 -3.987 5.296 1.00 68.12 228 TYR A C 1
ATOM 1822 O O . TYR A 1 228 ? -5.298 -5.033 5.024 1.00 68.12 228 TYR A O 1
ATOM 1830 N N . ARG A 1 229 ? -6.682 -3.865 6.363 1.00 82.81 229 ARG A N 1
ATOM 1831 C CA . ARG A 1 229 ? -6.863 -4.930 7.343 1.00 82.81 229 ARG A CA 1
ATOM 1832 C C . ARG A 1 229 ? -8.261 -5.524 7.263 1.00 82.81 229 ARG A C 1
ATOM 1834 O O . ARG A 1 229 ? -9.201 -4.869 6.821 1.00 82.81 229 ARG A O 1
ATOM 1841 N N . ALA A 1 230 ? -8.378 -6.771 7.692 1.00 60.59 230 ALA A N 1
ATOM 1842 C CA . ALA A 1 230 ? -9.650 -7.430 7.952 1.00 60.59 230 ALA A CA 1
ATOM 1843 C C . ALA A 1 230 ? -9.763 -7.741 9.449 1.00 60.59 230 ALA A C 1
ATOM 1845 O O . ALA A 1 230 ? -8.787 -7.664 10.210 1.00 60.59 230 ALA A O 1
ATOM 1846 N N . THR A 1 231 ? -10.976 -8.073 9.876 1.00 54.91 231 THR A N 1
ATOM 1847 C CA . THR A 1 231 ? -11.162 -8.811 11.124 1.00 54.91 231 THR A CA 1
ATOM 1848 C C . THR A 1 231 ? -10.510 -10.193 10.989 1.00 54.91 231 THR A C 1
ATOM 1850 O O . THR A 1 231 ? -10.514 -10.722 9.876 1.00 54.91 231 THR A O 1
ATOM 1853 N N . PRO A 1 232 ? -9.925 -10.742 12.068 1.00 50.22 232 PRO A N 1
ATOM 1854 C CA . PRO A 1 232 ? -9.436 -12.120 12.085 1.00 50.22 232 PRO A CA 1
ATOM 1855 C C . PRO A 1 232 ? -10.495 -13.140 11.652 1.00 50.22 232 PRO A C 1
ATOM 1857 O O . PRO A 1 232 ? -11.701 -12.852 11.847 1.00 50.22 232 PRO A O 1
#

Sequence (232 aa):
MYIDLNHFLCGRRWLLRTFPFPHVLADDVFTPALHRQLADEFRDLLRASGGHEFERKMRGFEATGHGFRPGYRGAFDVFFSNEFRQLISTVFDTSLTFDVDAGLHHHEPDARSGHIHNDLNPGWFPARAADASPEEAMNLSDPSRCDYRNGKIRKSGVEGVERVRAVALLYYLNNGPWIPGNGGETGLYLDRTLPVLEPTLLVPRRRTRSSPSSARLAPSTPIWKVAYRATP

Solvent-accessible surface area (backbone atoms only — not comparable to full-atom values): 13827 Å² total; per-residue (Å²): 133,89,73,65,57,75,81,41,51,62,37,84,62,69,42,81,38,64,76,82,51,81,46,74,50,68,56,38,45,51,28,67,64,59,51,46,48,41,41,51,51,51,52,48,54,49,56,74,29,75,56,56,64,26,38,73,64,45,87,90,40,61,34,25,36,38,70,51,47,73,86,69,80,58,67,67,43,59,73,67,32,65,62,45,48,51,50,53,23,60,77,66,75,42,80,63,52,49,45,32,43,45,34,43,33,41,26,54,66,89,43,62,80,72,77,79,77,86,74,82,52,59,31,15,37,63,65,73,70,94,80,53,51,72,81,71,45,47,40,45,48,35,84,80,53,30,22,72,83,82,47,66,41,73,54,85,96,50,56,48,42,69,31,32,52,70,45,82,46,79,48,80,42,71,52,73,92,58,55,93,85,75,66,87,56,51,65,40,60,80,55,77,86,52,58,84,91,58,49,77,40,76,44,76,73,71,67,56,93,69,70,76,93,70,77,92,66,77,77,38,44,38,41,33,40,39,30,39,17,19,74,120

Secondary structure (DSSP, 8-state):
----HHHHB----EEEE-SSSSEEEESS-B-HHHHHHHHHHHHHHHHHTTTTSSBTT-TT-S-EEEE--TT--SGGGGGGSHHHHHHHHHHTT----SEEEEEEEEEPTTPPP---------EEEEPPPTT--HHHH-EE--TTT-BSSS---SSTT--EEEEEEEEEEEEE-S--S--TTSS--EEE-S-TTS-TT--SEEE--PPPTT----------EEEEEEEEEE--

pLDDT: mean 83.41, std 14.48, range [39.22, 96.5]

Radius of gyration: 17.86 Å; Cα contacts (8 Å, |Δi|>4): 383; chains: 1; bounding box: 44×39×49 Å

Foldseek 3Di:
DDDPLVQFADWPDWDFDCPPHTDIDTALGTDPVLLVQVQVVVVVVCVVCVLVCQPCPPPQFRKGKHWDAPPDDGSCCSCLDPVVVVVVCVVLVHDFFLEKTWMKIKHDQPTDFHADDDQWFKKWAWDDDPPDDSNRRNHYDDVQQMGRPDNDGPDPPTHTAIWTFPDKDKDWGPQAPDDPPSDPWDADDSDRPDDSVDGPDTDGPDDRPDDDRDDDDDRMTMIIMMTTIDHD